Protein 3WUC (pdb70)

Secondary structure (DSSP, 8-state):
--SPEEEEEE---EETTEEEEEEEEEPTT-SB-EEEEEEETTEEEEEEEEEEEETTEEEEEEEEEEETTEE---EEE------TTSEEEEEEEESSEEEEE-TTS-EEEEE-SS--SEE-EEEEESEEEEEEEE-/-TTSPPEEEEEE---EETTEEEEEEEEEPTT-SB-EEEEEEETTEEEEEEEEEEEETTEEEEEEEEEEETTEE---EEE------TTSEEEEEEEESSEEEEE-TTS-EEEEE-SS--SEE-EEEEESEEEEEEEE-

Nearest PDB structures (foldseek):
  3wuc-assembly1_B  TM=1.006E+00  e=1.841E-25  Xenopus laevis
  3wud-assembly1_A-2  TM=9.814E-01  e=1.021E-16  Xenopus laevis
  1w6o-assembly1_B  TM=9.802E-01  e=1.038E-15  Homo sapiens
  3m2m-assembly1_A  TM=9.774E-01  e=1.582E-15  Rattus norvegicus
  1qmj-assembly1_B  TM=9.486E-01  e=1.472E-13  Gallus gallus

Structure (mmCIF, N/CA/C/O backbone):
data_3WUC
#
_entry.id   3WUC
#
_cell.length_a   102.650
_cell.length_b   48.870
_cell.length_c   61.090
_cell.angle_alpha   90.00
_cell.angle_beta   114.08
_cell.angle_gamma   90.00
#
_symmetry.space_group_name_H-M   'C 1 2 1'
#
loop_
_entity.id
_entity.type
_entity.pdbx_description
1 polymer Galectin
2 branched beta-D-galactopyranose-(1-4)-alpha-D-glucopyranose
3 non-polymer 'MALONIC ACID'
4 water water
#
loop_
_atom_site.group_PDB
_atom_site.id
_atom_site.type_symbol
_atom_site.label_atom_id
_atom_site.label_alt_id
_atom_site.label_comp_id
_atom_site.label_asym_id
_atom_site.label_entity_id
_atom_site.label_seq_id
_atom_site.pdbx_PDB_ins_code
_atom_site.Cartn_x
_atom_site.Cartn_y
_atom_site.Cartn_z
_atom_site.occupancy
_atom_site.B_iso_or_equiv
_atom_site.auth_seq_id
_atom_site.auth_comp_id
_atom_site.auth_asym_id
_atom_site.auth_atom_id
_atom_site.pdbx_PDB_model_num
ATOM 1 N N . MET A 1 3 ? 9.006 4.208 30.668 1.00 45.60 1 MET A N 1
ATOM 2 C CA . MET A 1 3 ? 10.019 4.198 29.573 1.00 41.71 1 MET A CA 1
ATOM 3 C C . MET A 1 3 ? 10.266 5.651 29.120 1.00 33.16 1 MET A C 1
ATOM 4 O O . MET A 1 3 ? 9.441 6.532 29.386 1.00 37.75 1 MET A O 1
ATOM 9 N N . ASP A 1 4 ? 11.378 5.930 28.416 1.00 29.03 2 ASP A N 1
ATOM 10 C CA . ASP A 1 4 ? 11.649 7.307 27.949 1.00 25.47 2 ASP A CA 1
ATOM 11 C C . ASP A 1 4 ? 11.003 7.691 26.620 1.00 25.84 2 ASP A C 1
ATOM 12 O O . ASP A 1 4 ? 10.733 8.833 26.354 1.00 28.03 2 ASP A O 1
ATOM 17 N N . MET A 1 5 ? 10.802 6.719 25.742 1.00 24.82 3 MET A N 1
ATOM 18 C CA . MET A 1 5 ? 10.325 7.001 24.418 1.00 20.70 3 MET A CA 1
ATOM 19 C C . MET A 1 5 ? 8.858 7.486 24.409 1.00 19.88 3 MET A C 1
ATOM 20 O O . MET A 1 5 ? 8.126 7.144 25.294 1.00 19.04 3 MET A O 1
ATOM 25 N N . GLU A 1 6 ? 8.507 8.231 23.404 1.00 19.36 4 GLU A N 1
ATOM 26 C CA . GLU A 1 6 ? 7.145 8.762 23.199 1.00 20.53 4 GLU A CA 1
ATOM 27 C C . GLU A 1 6 ? 6.279 7.604 22.705 1.00 21.74 4 GLU A C 1
ATOM 28 O O . GLU A 1 6 ? 6.591 6.965 21.689 1.00 18.88 4 GLU A O 1
ATOM 34 N N . PRO A 1 7 ? 5.174 7.295 23.417 1.00 20.00 5 PRO A N 1
ATOM 35 C CA . PRO A 1 7 ? 4.279 6.224 22.905 1.00 20.88 5 PRO A CA 1
ATOM 36 C C . PRO A 1 7 ? 3.562 6.726 21.701 1.00 22.64 5 PRO A C 1
ATOM 37 O O . PRO A 1 7 ? 2.874 7.764 21.759 1.00 31.22 5 PRO A O 1
ATOM 41 N N . ASP A 1 8 ? 3.659 6.028 20.563 1.00 17.59 6 ASP A N 1
ATOM 42 C CA A ASP A 1 8 ? 2.892 6.373 19.347 0.50 18.98 6 ASP A CA 1
ATOM 43 C CA B ASP A 1 8 ? 2.869 6.409 19.454 0.50 17.08 6 ASP A CA 1
ATOM 44 C C . ASP A 1 8 ? 1.777 5.338 19.294 1.00 15.87 6 ASP A C 1
ATOM 45 O O . ASP A 1 8 ? 1.272 4.884 20.329 1.00 15.89 6 ASP A O 1
ATOM 54 N N . VAL A 1 9 ? 1.403 4.909 18.109 1.00 16.15 7 VAL A N 1
ATOM 55 C CA . VAL A 1 9 ? 0.254 4.025 17.933 1.00 15.29 7 VAL A CA 1
ATOM 56 C C . VAL A 1 9 ? 0.375 2.736 18.761 1.00 17.01 7 VAL A C 1
ATOM 57 O O . VAL A 1 9 ? 1.497 2.194 18.917 1.00 16.74 7 VAL A O 1
ATOM 61 N N . ARG A 1 10 ? -0.743 2.273 19.334 1.00 16.37 8 ARG A N 1
ATOM 62 C CA . ARG A 1 10 ? -0.887 0.933 19.816 1.00 16.68 8 ARG A CA 1
ATOM 63 C C . ARG A 1 10 ? -2.048 0.275 19.081 1.00 17.87 8 ARG A C 1
ATOM 64 O O . ARG A 1 10 ? -3.055 0.959 18.811 1.00 18.46 8 ARG A O 1
ATOM 72 N N . ILE A 1 11 ? -1.905 -0.995 18.821 1.00 14.23 9 ILE A N 1
ATOM 73 C CA . ILE A 1 11 ? -2.987 -1.790 18.294 1.00 14.30 9 ILE A CA 1
ATOM 74 C C . ILE A 1 11 ? -3.235 -2.921 19.254 1.00 17.32 9 ILE A C 1
ATOM 75 O O . ILE A 1 11 ? -2.327 -3.597 19.685 1.00 15.51 9 ILE A O 1
ATOM 80 N N . THR A 1 12 ? -4.499 -3.120 19.630 1.00 15.73 10 THR A N 1
ATOM 81 C CA . THR A 1 12 ? -4.927 -4.298 20.318 1.00 15.42 10 THR A CA 1
ATOM 82 C C . THR A 1 12 ? -5.893 -5.148 19.512 1.00 15.82 10 THR A C 1
ATOM 83 O O . THR A 1 12 ? -6.419 -4.676 18.461 1.00 15.46 10 THR A O 1
ATOM 87 N N . ASN A 1 13 ? -6.107 -6.401 19.884 1.00 15.99 11 ASN A N 1
ATOM 88 C CA . ASN A 1 13 ? -6.847 -7.344 19.120 1.00 16.29 11 ASN A CA 1
ATOM 89 C C . ASN A 1 13 ? -6.344 -7.503 17.699 1.00 17.32 11 ASN A C 1
ATOM 90 O O . ASN A 1 13 ? -7.126 -7.746 16.737 1.00 20.34 11 ASN A O 1
ATOM 95 N N . LEU A 1 14 ? -5.048 -7.473 17.542 1.00 17.68 12 LEU A N 1
ATOM 96 C CA . LEU A 1 14 ? -4.472 -7.590 16.181 1.00 18.19 12 LEU A CA 1
ATOM 97 C C . LEU A 1 14 ? -4.795 -8.980 15.522 1.00 15.97 12 LEU A C 1
ATOM 98 O O . LEU A 1 14 ? -5.004 -9.016 14.318 1.00 19.29 12 LEU A O 1
ATOM 103 N N . ASN A 1 15 ? -4.871 -10.043 16.273 1.00 16.12 13 ASN A N 1
ATOM 104 C CA . ASN A 1 15 ? -5.189 -11.396 15.793 1.00 17.42 13 ASN A CA 1
ATOM 105 C C . ASN A 1 15 ? -4.295 -11.879 14.698 1.00 18.05 13 ASN A C 1
ATOM 106 O O . ASN A 1 15 ? -4.768 -12.478 13.716 1.00 20.37 13 ASN A O 1
ATOM 111 N N . LEU A 1 16 ? -2.976 -11.660 14.864 1.00 15.99 14 LEU A N 1
ATOM 112 C CA . LEU A 1 16 ? -2.003 -12.079 13.920 1.00 16.67 14 LEU A CA 1
ATOM 113 C C . LEU A 1 16 ? -1.560 -13.495 14.248 1.00 18.14 14 LEU A C 1
ATOM 114 O O . LEU A 1 16 ? -0.944 -13.713 15.270 1.00 17.93 14 LEU A O 1
ATOM 119 N N . HIS A 1 17 ? -1.880 -14.444 13.409 1.00 17.77 15 HIS A N 1
ATOM 120 C CA . HIS A 1 17 ? -1.479 -15.833 13.646 1.00 19.06 15 HIS A CA 1
ATOM 121 C C . HIS A 1 17 ? -0.188 -16.240 12.987 1.00 18.66 15 HIS A C 1
ATOM 122 O O . HIS A 1 17 ? 0.317 -15.570 12.068 1.00 17.01 15 HIS A O 1
ATOM 129 N N . LYS A 1 18 ? 0.411 -17.385 13.433 1.00 18.63 16 LYS A N 1
ATOM 130 C CA . LYS A 1 18 ? 1.612 -17.875 12.757 1.00 17.86 16 LYS A CA 1
ATOM 131 C C . LYS A 1 18 ? 1.380 -18.169 11.253 1.00 19.05 16 LYS A C 1
ATOM 132 O O . LYS A 1 18 ? 0.291 -18.526 10.891 1.00 19.72 16 LYS A O 1
ATOM 138 N N . GLY A 1 19 ? 2.363 -17.950 10.387 1.00 17.99 17 GLY A N 1
ATOM 139 C CA . GLY A 1 19 ? 2.249 -18.072 8.958 1.00 19.41 17 GLY A CA 1
ATOM 140 C C . GLY A 1 19 ? 1.865 -16.776 8.281 1.00 21.61 17 GLY A C 1
ATOM 141 O O . GLY A 1 19 ? 1.620 -16.725 7.082 1.00 22.76 17 GLY A O 1
ATOM 142 N N . HIS A 1 20 ? 1.752 -15.702 9.078 1.00 19.43 18 HIS A N 1
ATOM 143 C CA . HIS A 1 20 ? 1.365 -14.401 8.605 1.00 17.37 18 HIS A CA 1
ATOM 144 C C . HIS A 1 20 ? 2.414 -13.400 9.008 1.00 16.83 18 HIS A C 1
ATOM 145 O O . HIS A 1 20 ? 3.252 -13.674 9.884 1.00 17.67 18 HIS A O 1
ATOM 152 N N . ARG A 1 21 ? 2.364 -12.235 8.396 1.00 17.15 19 ARG A N 1
ATOM 153 C CA . ARG A 1 21 ? 3.338 -11.171 8.618 1.00 17.00 19 ARG A CA 1
ATOM 154 C C . ARG A 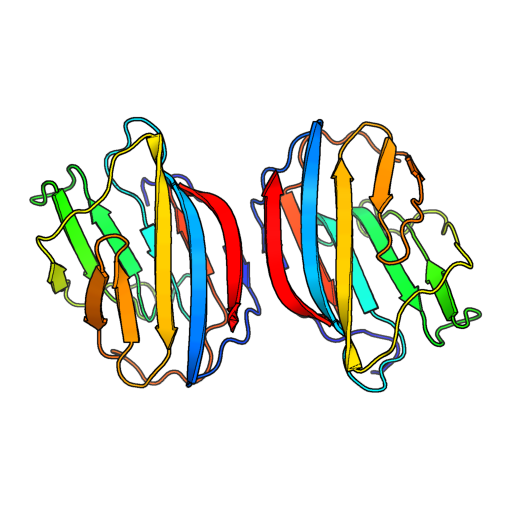1 21 ? 2.640 -9.822 8.797 1.00 17.20 19 ARG A C 1
ATOM 155 O O . ARG A 1 21 ? 1.529 -9.609 8.282 1.00 16.10 19 ARG A O 1
ATOM 163 N N . VAL A 1 22 ? 3.333 -8.930 9.487 1.00 15.31 20 VAL A N 1
ATOM 164 C CA . VAL A 1 22 ? 2.963 -7.522 9.665 1.00 15.16 20 VAL A CA 1
ATOM 165 C C . VAL A 1 22 ? 4.064 -6.587 9.160 1.00 16.72 20 VAL A C 1
ATOM 166 O O . VAL A 1 22 ? 5.203 -6.720 9.501 1.00 15.98 20 VAL A O 1
ATOM 170 N N . GLU A 1 23 ? 3.657 -5.611 8.357 1.00 15.84 21 GLU A N 1
ATOM 171 C CA . GLU A 1 23 ? 4.527 -4.618 7.768 1.00 14.78 21 GLU A CA 1
ATOM 172 C C . GLU A 1 23 ? 4.192 -3.276 8.408 1.00 14.36 21 GLU A C 1
ATOM 173 O O . GLU A 1 23 ? 3.012 -2.926 8.483 1.00 15.52 21 GLU A O 1
ATOM 179 N N . VAL A 1 24 ? 5.181 -2.607 8.974 1.00 13.95 22 VAL A N 1
ATOM 180 C CA . VAL A 1 24 ? 5.079 -1.380 9.661 1.00 14.71 22 VAL A CA 1
ATOM 181 C C . VAL A 1 24 ? 5.908 -0.324 8.972 1.00 14.42 22 VAL A C 1
ATOM 182 O O . VAL A 1 24 ? 7.162 -0.501 8.791 1.00 15.32 22 VAL A O 1
ATOM 186 N N . ARG A 1 25 ? 5.253 0.691 8.440 1.00 13.60 23 ARG A N 1
ATOM 187 C CA . ARG A 1 25 ? 5.917 1.867 7.881 1.00 13.80 23 ARG A CA 1
ATOM 188 C C . ARG A 1 25 ? 5.691 3.042 8.736 1.00 13.96 23 ARG A C 1
ATOM 189 O O . ARG A 1 25 ? 4.512 3.272 9.187 1.00 13.26 23 ARG A O 1
ATOM 197 N N . GLY A 1 26 ? 6.715 3.842 8.934 1.00 13.72 24 GLY A N 1
ATOM 198 C CA . GLY A 1 26 ?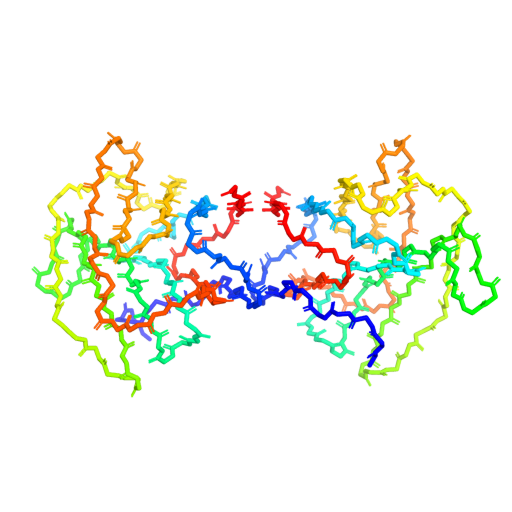 6.552 5.015 9.740 1.00 16.07 24 GLY A CA 1
ATOM 199 C C . GLY A 1 26 ? 7.713 5.945 9.629 1.00 15.79 24 GLY A C 1
ATOM 200 O O . GLY A 1 26 ? 8.733 5.629 9.010 1.00 16.23 24 GLY A O 1
ATOM 201 N N . ARG A 1 27 ? 7.562 7.108 10.222 1.00 15.20 25 ARG A N 1
ATOM 202 C CA . ARG A 1 27 ? 8.656 8.138 10.195 1.00 15.59 25 ARG A CA 1
ATOM 203 C C . ARG A 1 27 ? 9.333 8.220 11.536 1.00 16.61 25 ARG A C 1
ATOM 204 O O . ARG A 1 27 ? 8.716 8.487 12.548 1.00 16.77 25 ARG A O 1
ATOM 212 N N . ILE A 1 28 ? 10.609 7.914 11.557 1.00 16.12 26 ILE A N 1
ATOM 213 C CA . ILE A 1 28 ? 11.374 7.879 12.823 1.00 15.25 26 ILE A CA 1
ATOM 214 C C . ILE A 1 28 ? 11.433 9.280 13.345 1.00 17.47 26 ILE A C 1
ATOM 215 O O . ILE A 1 28 ? 11.696 10.245 12.601 1.00 15.90 26 ILE A O 1
ATOM 220 N N . ALA A 1 29 ? 11.170 9.446 14.651 1.00 17.18 27 ALA A N 1
ATOM 221 C CA . ALA A 1 29 ? 11.287 10.761 15.246 1.00 17.53 27 ALA A CA 1
ATOM 222 C C . ALA A 1 29 ? 12.630 11.495 14.977 1.00 16.83 27 ALA A C 1
ATOM 223 O O . ALA A 1 29 ? 13.728 10.934 15.055 1.00 18.26 27 ALA A O 1
ATOM 225 N N . LYS A 1 30 ? 12.511 12.762 14.594 1.00 20.71 28 LYS A N 1
ATOM 226 C CA . LYS A 1 30 ? 13.684 13.570 14.239 1.00 20.05 28 LYS A CA 1
ATOM 227 C C . LYS A 1 30 ? 14.581 13.720 15.420 1.00 20.68 28 LYS A C 1
ATOM 228 O O . LYS A 1 30 ? 14.129 13.958 16.518 1.00 21.64 28 LYS A O 1
ATOM 234 N N . GLY A 1 31 ? 15.854 13.490 15.197 1.00 20.84 29 GLY A N 1
ATOM 235 C CA . GLY A 1 31 ? 16.855 13.616 16.181 1.00 20.98 29 GLY A CA 1
ATOM 236 C C . GLY A 1 31 ? 16.803 12.607 17.353 1.00 17.97 29 GLY A C 1
ATOM 237 O O . GLY A 1 31 ? 17.528 12.747 18.356 1.00 19.58 29 GLY A O 1
ATOM 238 N N . THR A 1 32 ? 16.032 11.546 17.235 1.00 18.43 30 THR A N 1
ATOM 239 C CA . THR A 1 32 ? 15.812 10.640 18.365 1.00 16.47 30 THR A CA 1
ATOM 240 C C . THR A 1 32 ? 16.980 9.778 18.643 1.00 18.75 30 THR A C 1
ATOM 241 O O . THR A 1 32 ? 17.771 9.568 17.721 1.00 20.11 30 THR A O 1
ATOM 245 N N . ASN A 1 33 ? 17.071 9.284 19.898 1.00 19.70 31 ASN A N 1
ATOM 246 C CA . ASN A 1 33 ? 18.125 8.404 20.362 1.00 21.76 31 ASN A CA 1
ATOM 247 C C . ASN A 1 33 ? 17.847 6.918 19.945 1.00 17.28 31 ASN A C 1
ATOM 248 O O . ASN A 1 33 ? 18.788 6.102 19.784 1.00 16.23 31 ASN A O 1
ATOM 253 N N . ARG A 1 34 ? 16.548 6.533 19.842 1.00 15.08 32 ARG A N 1
ATOM 254 C CA . ARG A 1 34 ? 16.165 5.182 19.536 1.00 15.05 32 ARG A CA 1
ATOM 255 C C . ARG A 1 34 ? 14.672 5.171 19.216 1.00 16.01 32 ARG A C 1
ATOM 256 O O . ARG A 1 34 ? 13.954 6.079 19.622 1.00 17.86 32 ARG A O 1
ATOM 264 N N . PHE A 1 35 ? 14.237 4.107 18.572 1.00 15.36 33 PHE A N 1
ATOM 265 C CA . PHE A 1 35 ? 12.803 3.869 18.416 1.00 14.21 33 PHE A CA 1
ATOM 266 C C . PHE A 1 35 ? 12.516 2.381 18.547 1.00 14.37 33 PHE A C 1
ATOM 267 O O . PHE A 1 35 ? 13.370 1.539 18.479 1.00 15.53 33 PHE A O 1
ATOM 275 N N . ALA A 1 36 ? 11.235 1.980 18.664 1.00 13.82 34 ALA A N 1
ATOM 276 C CA . ALA A 1 36 ? 10.923 0.601 18.750 1.00 13.04 34 ALA A CA 1
ATOM 277 C C . ALA A 1 36 ? 9.592 0.262 18.147 1.00 13.47 34 ALA A C 1
ATOM 278 O O . ALA A 1 36 ? 8.675 1.109 18.120 1.00 14.91 34 ALA A O 1
ATOM 280 N N . VAL A 1 37 ? 9.526 -0.950 17.654 1.00 12.30 35 VAL A N 1
ATOM 281 C CA . VAL A 1 37 ? 8.267 -1.617 17.299 1.00 13.32 35 VAL A CA 1
ATOM 282 C C . VAL A 1 37 ? 8.164 -2.850 18.152 1.00 14.79 35 VAL A C 1
ATOM 283 O O . VAL A 1 37 ? 9.083 -3.663 18.245 1.00 14.90 35 VAL A O 1
ATOM 287 N N . ASP A 1 38 ? 7.049 -2.971 18.906 1.00 13.73 36 ASP A N 1
ATOM 288 C CA . ASP A 1 38 ? 6.827 -4.086 19.842 1.00 14.40 36 ASP A CA 1
ATOM 289 C C . ASP A 1 38 ? 5.656 -4.933 19.430 1.00 15.69 36 ASP A C 1
ATOM 290 O O . ASP A 1 38 ? 4.661 -4.371 18.971 1.00 16.32 36 ASP A O 1
ATOM 295 N N . LEU A 1 39 ? 5.791 -6.228 19.544 1.00 13.66 37 LEU A N 1
ATOM 296 C CA A LEU A 1 39 ? 4.753 -7.218 19.267 0.50 14.02 37 LEU A CA 1
ATOM 297 C CA B LEU A 1 39 ? 4.770 -7.211 19.263 0.50 14.98 37 LEU A CA 1
ATOM 298 C C . LEU A 1 39 ? 4.591 -8.153 20.438 1.00 14.62 37 LEU A C 1
ATOM 299 O O . LEU A 1 39 ? 5.578 -8.621 20.974 1.00 14.24 37 LEU A O 1
ATOM 308 N N . GLY A 1 40 ? 3.357 -8.479 20.780 1.00 14.30 38 GLY A N 1
ATOM 309 C CA . GLY A 1 40 ? 3.135 -9.428 21.812 1.00 14.35 38 GLY A CA 1
ATOM 310 C C . GLY A 1 40 ? 1.692 -9.717 22.094 1.00 17.55 38 GLY A C 1
ATOM 311 O O . GLY A 1 40 ? 0.845 -9.534 21.266 1.00 15.40 38 GLY A O 1
ATOM 312 N N . THR A 1 41 ? 1.464 -10.144 23.320 1.00 19.17 39 THR A N 1
ATOM 313 C CA . THR A 1 41 ? 0.088 -10.453 23.774 1.00 21.55 39 THR A CA 1
ATOM 314 C C . THR A 1 41 ? -0.570 -9.255 24.445 1.00 20.26 39 THR A C 1
ATOM 315 O O . THR A 1 41 ? -1.813 -9.087 24.329 1.00 24.16 39 THR A O 1
ATOM 319 N N . ASP A 1 42 ? 0.187 -8.372 25.067 1.00 20.41 40 ASP A N 1
ATOM 320 C CA . ASP A 1 42 ? -0.187 -7.149 25.708 1.00 21.25 40 ASP A CA 1
ATOM 321 C C . ASP A 1 42 ? 1.080 -6.435 26.084 1.00 20.43 40 ASP A C 1
ATOM 322 O O . ASP A 1 42 ? 2.203 -6.920 25.747 1.00 22.05 40 ASP A O 1
ATOM 327 N N . SER A 1 43 ? 0.985 -5.241 26.635 1.00 20.26 41 SER A N 1
ATOM 328 C CA . SER A 1 43 ? 2.081 -4.338 26.887 1.00 19.32 41 SER A CA 1
ATOM 329 C C . SER A 1 43 ? 3.165 -4.904 27.868 1.00 21.19 41 SER A C 1
ATOM 330 O O . SER A 1 43 ? 4.302 -4.529 27.858 1.00 22.09 41 SER A O 1
ATOM 333 N N . ARG A 1 44 ? 2.725 -5.840 28.674 1.00 19.58 42 ARG A N 1
ATOM 334 C CA . ARG A 1 44 ? 3.615 -6.481 29.644 1.00 20.75 42 ARG A CA 1
ATOM 335 C C . ARG A 1 44 ? 4.265 -7.734 29.128 1.00 17.65 42 ARG A C 1
ATOM 336 O O . ARG A 1 44 ? 5.163 -8.302 29.788 1.00 16.32 42 ARG A O 1
ATOM 344 N N . ASN A 1 45 ? 3.848 -8.208 27.970 1.00 15.36 43 ASN A N 1
ATOM 345 C CA . ASN A 1 45 ? 4.217 -9.532 27.474 1.00 14.97 43 ASN A CA 1
ATOM 346 C C . ASN A 1 45 ? 4.514 -9.426 25.966 1.00 14.74 43 ASN A C 1
ATOM 347 O O . ASN A 1 45 ? 3.605 -9.629 25.135 1.00 17.67 43 ASN A O 1
ATOM 352 N N . LEU A 1 46 ? 5.797 -9.149 25.711 1.00 13.51 44 LEU A N 1
ATOM 353 C CA . LEU A 1 46 ? 6.323 -8.869 24.300 1.00 13.65 44 LEU A CA 1
ATOM 354 C C . LEU A 1 46 ? 7.118 -10.088 23.795 1.00 14.75 44 LEU A C 1
ATOM 355 O O . LEU A 1 46 ? 8.119 -10.518 24.383 1.00 13.43 44 LEU A O 1
ATOM 360 N N . ILE A 1 47 ? 6.654 -10.605 22.651 1.00 14.10 45 ILE A N 1
ATOM 361 C CA . ILE A 1 47 ? 7.408 -11.666 21.974 1.00 13.55 45 ILE A CA 1
ATOM 362 C C . ILE A 1 47 ? 8.567 -11.033 21.161 1.00 14.07 45 ILE A C 1
ATOM 363 O O . ILE A 1 47 ? 9.611 -11.710 20.929 1.00 13.59 45 ILE A O 1
ATOM 368 N N . CYS A 1 48 ? 8.444 -9.808 20.784 1.00 14.46 46 CYS A N 1
ATOM 369 C CA . CYS A 1 48 ? 9.519 -9.115 20.019 1.00 14.58 46 CYS A CA 1
ATOM 370 C C . CYS A 1 48 ? 9.450 -7.639 20.247 1.00 15.59 46 CYS A C 1
ATOM 371 O O . CYS A 1 48 ? 8.504 -7.006 19.817 1.00 15.60 46 CYS A O 1
ATOM 374 N N . HIS A 1 49 ? 10.464 -7.128 20.902 1.00 13.49 47 HIS A N 1
ATOM 375 C CA . HIS A 1 49 ? 10.792 -5.714 21.060 1.00 13.08 47 HIS A CA 1
ATOM 376 C C . HIS A 1 49 ? 11.952 -5.442 20.169 1.00 14.19 47 HIS A C 1
ATOM 377 O O . HIS A 1 49 ? 13.046 -5.963 20.329 1.00 14.03 47 HIS A O 1
ATOM 384 N N . CYS A 1 50 ? 11.653 -4.710 19.090 1.00 13.09 48 CYS A N 1
ATOM 385 C CA . CYS A 1 50 ? 12.688 -4.400 18.040 1.00 13.81 48 CYS A CA 1
ATOM 386 C C . CYS A 1 50 ? 13.045 -3.007 18.208 1.00 11.67 48 CYS A C 1
ATOM 387 O O . CYS A 1 50 ? 12.278 -2.059 17.921 1.00 12.55 48 CYS A O 1
ATOM 390 N N . 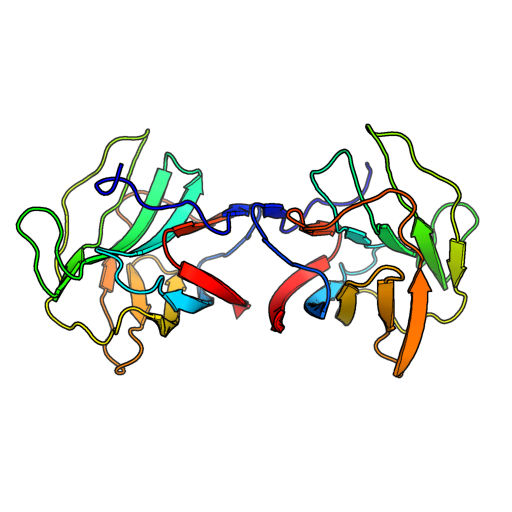ASN A 1 51 ? 14.280 -2.766 18.656 1.00 12.19 49 ASN A N 1
ATOM 391 C CA . ASN A 1 51 ? 14.690 -1.473 19.166 1.00 12.29 49 ASN A CA 1
ATOM 392 C C . ASN A 1 51 ? 15.982 -0.869 18.568 1.00 13.14 49 ASN A C 1
ATOM 393 O O . ASN A 1 51 ? 17.091 -0.992 19.115 1.00 13.18 49 ASN A O 1
ATOM 398 N N . PRO A 1 52 ? 15.910 -0.418 17.326 1.00 12.67 50 PRO A N 1
ATOM 399 C CA . PRO A 1 52 ? 17.076 0.271 16.824 1.00 13.82 50 PRO A CA 1
ATOM 400 C C . PRO A 1 52 ? 17.499 1.502 17.664 1.00 13.28 50 PRO A C 1
ATOM 401 O O . PRO A 1 52 ? 16.705 2.368 17.945 1.00 13.91 50 PRO A O 1
ATOM 405 N N . ARG A 1 53 ? 18.816 1.531 18.028 1.00 12.51 51 ARG A N 1
ATOM 406 C CA . ARG A 1 53 ? 19.409 2.583 18.814 1.00 14.41 51 ARG A CA 1
ATOM 407 C C . ARG A 1 53 ? 20.467 3.300 18.028 1.00 15.65 51 ARG A C 1
ATOM 408 O O . ARG A 1 53 ? 21.493 2.730 17.634 1.00 16.02 51 ARG A O 1
ATOM 416 N N . PHE A 1 54 ? 20.156 4.542 17.784 1.00 16.11 52 PHE A N 1
ATOM 417 C CA . PHE A 1 54 ? 21.164 5.528 17.297 1.00 17.12 52 PHE A CA 1
ATOM 418 C C . PHE A 1 54 ? 22.265 5.666 18.356 1.00 18.85 52 PHE A C 1
ATOM 419 O O . PHE A 1 54 ? 23.455 5.442 18.083 1.00 19.43 52 PHE A O 1
ATOM 427 N N . GLU A 1 55 ? 21.852 5.920 19.594 1.00 18.66 53 GLU A N 1
ATOM 428 C CA . GLU A 1 55 ? 22.759 6.051 20.758 1.00 21.36 53 GLU A CA 1
ATOM 429 C C . GLU A 1 55 ? 21.903 5.854 22.025 1.00 18.14 53 GLU A C 1
ATOM 430 O O . GLU A 1 55 ? 21.111 6.711 22.347 1.00 20.24 53 GLU A O 1
ATOM 436 N N . TYR A 1 56 ? 22.059 4.715 22.682 1.00 17.21 54 TYR A N 1
ATOM 437 C CA . TYR A 1 56 ? 21.435 4.521 23.979 1.00 16.94 54 TYR A CA 1
ATOM 438 C C . TYR A 1 56 ? 22.190 3.466 24.704 1.00 15.89 54 TYR A C 1
ATOM 439 O O . TYR A 1 56 ? 22.498 2.382 24.180 1.00 17.67 54 TYR A O 1
ATOM 448 N N . SER A 1 57 ? 22.335 3.675 26.005 1.00 17.13 55 SER A N 1
ATOM 449 C CA . SER A 1 57 ? 23.171 2.795 26.783 1.00 17.39 55 SER A CA 1
ATOM 450 C C . SER A 1 57 ? 24.552 2.636 26.151 1.00 17.24 55 SER A C 1
ATOM 451 O O . SER A 1 57 ? 25.046 3.605 25.594 1.00 18.83 55 SER A O 1
ATOM 454 N N . VAL A 1 58 ? 25.058 1.405 26.077 1.00 20.18 56 VAL A N 1
ATOM 455 C CA . VAL A 1 58 ? 26.366 1.188 25.463 1.00 20.96 56 VAL A CA 1
ATOM 456 C C . VAL A 1 58 ? 26.247 1.031 23.944 1.00 22.65 56 VAL A C 1
ATOM 457 O O . VAL A 1 58 ? 27.233 0.789 23.280 1.00 22.90 56 VAL A O 1
ATOM 461 N N . ASP A 1 59 ? 25.051 1.133 23.391 1.00 18.60 57 ASP A N 1
ATOM 462 C CA . ASP A 1 59 ? 24.816 0.880 21.972 1.00 16.99 57 ASP A CA 1
ATOM 463 C C . ASP A 1 59 ? 24.776 2.094 21.081 1.00 19.62 57 ASP A C 1
ATOM 464 O O . ASP A 1 59 ? 24.083 3.055 21.354 1.00 21.32 57 ASP A O 1
ATOM 469 N N . LYS A 1 60 ? 25.546 2.053 19.990 1.00 18.29 58 LYS A N 1
ATOM 470 C CA A LYS A 1 60 ? 25.583 3.074 18.965 0.50 18.51 58 LYS A CA 1
ATOM 471 C CA B LYS A 1 60 ? 25.509 3.090 18.961 0.50 18.23 58 LYS A CA 1
ATOM 472 C C . LYS A 1 60 ? 25.311 2.408 17.585 1.00 18.01 58 LYS A C 1
ATOM 473 O O . LYS A 1 60 ? 26.001 1.427 17.219 1.00 19.09 58 LYS A O 1
ATOM 484 N N . ASN A 1 61 ? 24.312 2.887 16.848 1.00 16.86 59 ASN A N 1
ATOM 485 C CA . ASN A 1 61 ? 23.898 2.313 15.569 1.00 17.43 59 ASN A CA 1
ATOM 486 C C . ASN A 1 61 ? 23.869 0.810 15.600 1.00 17.89 59 ASN A C 1
ATOM 487 O O . ASN A 1 61 ? 24.455 0.110 14.782 1.00 17.93 59 ASN A O 1
ATOM 492 N N . THR A 1 62 ? 23.082 0.298 16.564 1.00 16.99 60 THR A N 1
ATOM 493 C CA . THR A 1 62 ? 22.883 -1.092 16.837 1.00 17.92 60 THR A CA 1
ATOM 494 C C . THR A 1 62 ? 21.381 -1.372 17.023 1.00 15.62 60 THR A C 1
ATOM 495 O O . THR A 1 62 ? 20.716 -0.524 17.633 1.00 19.01 60 THR A O 1
ATOM 499 N N . ILE A 1 63 ? 20.921 -2.519 16.562 1.00 16.25 61 ILE A N 1
ATOM 500 C CA . ILE A 1 63 ? 19.551 -2.983 16.861 1.00 16.43 61 ILE A CA 1
ATOM 501 C C . ILE A 1 63 ? 19.585 -3.878 18.075 1.00 16.87 61 ILE A C 1
ATOM 502 O O . ILE A 1 63 ? 20.257 -4.880 18.072 1.00 16.72 61 ILE A O 1
ATOM 507 N N . VAL A 1 64 ? 18.823 -3.523 19.110 1.00 17.47 62 VAL A N 1
ATOM 508 C CA . VAL A 1 64 ? 18.588 -4.486 20.211 1.00 17.18 62 VAL A CA 1
ATOM 509 C C . VAL A 1 64 ? 17.245 -5.153 19.983 1.00 15.08 62 VAL A C 1
ATOM 510 O O . VAL A 1 64 ? 16.235 -4.406 19.722 1.00 16.70 62 VAL A O 1
ATOM 514 N N . LEU A 1 65 ? 17.249 -6.463 20.040 1.00 15.77 63 LEU A N 1
ATOM 515 C CA . LEU A 1 65 ? 15.991 -7.242 20.080 1.00 14.63 63 LEU A CA 1
ATOM 516 C C . LEU A 1 65 ? 15.842 -7.854 21.458 1.00 17.70 63 LEU A C 1
ATOM 517 O O . LEU A 1 65 ? 16.830 -8.363 22.049 1.00 16.57 63 LEU A O 1
ATOM 522 N N . ASN A 1 66 ? 14.648 -7.913 22.023 1.00 13.68 64 ASN A N 1
ATOM 523 C CA . ASN A 1 66 ? 14.405 -8.584 23.285 1.00 13.98 64 ASN A CA 1
ATOM 524 C C . ASN A 1 66 ? 12.930 -9.022 23.367 1.00 16.43 64 ASN A C 1
ATOM 525 O O . ASN A 1 66 ? 12.122 -8.713 22.530 1.00 15.77 64 ASN A O 1
ATOM 530 N N . SER A 1 67 ? 12.633 -9.810 24.380 1.00 14.98 65 SER A N 1
ATOM 531 C CA . SER A 1 67 ? 11.320 -10.230 24.771 1.00 13.89 65 SER A CA 1
ATOM 532 C C . SER A 1 67 ? 11.052 -9.793 26.230 1.00 14.67 65 SER A C 1
ATOM 533 O O . SER A 1 67 ? 11.995 -9.506 26.952 1.00 15.76 65 SER A O 1
ATOM 536 N N . LYS A 1 68 ? 9.789 -9.681 26.582 1.00 13.83 66 LYS A N 1
ATOM 537 C CA . LYS A 1 68 ? 9.374 -9.223 27.943 1.00 15.71 66 LYS A CA 1
ATOM 538 C C . LYS A 1 68 ? 8.253 -10.132 28.411 1.00 14.69 66 LYS A C 1
ATOM 539 O O . LYS A 1 68 ? 7.295 -10.451 27.714 1.00 14.29 66 LYS A O 1
ATOM 545 N N . GLN A 1 69 ? 8.380 -10.648 29.665 1.00 15.60 67 GLN A N 1
ATOM 546 C CA . GLN A 1 69 ? 7.382 -11.551 30.188 1.00 15.43 67 GLN A CA 1
ATOM 547 C C . GLN A 1 69 ? 6.962 -10.940 31.541 1.00 14.43 67 GLN A C 1
ATOM 548 O O . GLN A 1 69 ? 7.827 -10.731 32.380 1.00 18.63 67 GLN A O 1
ATOM 554 N N . ASN A 1 70 ? 5.663 -10.712 31.721 1.00 18.79 68 ASN A N 1
ATOM 555 C CA . ASN A 1 70 ? 5.140 -10.117 32.953 1.00 19.85 68 ASN A CA 1
ATOM 556 C C . ASN A 1 70 ? 6.007 -8.915 33.370 1.00 21.42 68 ASN A C 1
ATOM 557 O O . ASN A 1 70 ? 6.406 -8.729 34.544 1.00 19.36 68 ASN A O 1
ATOM 562 N N . ASP A 1 71 ? 6.298 -8.018 32.419 1.00 20.79 69 ASP A N 1
ATOM 563 C CA . ASP A 1 71 ? 7.091 -6.843 32.608 1.00 22.87 69 ASP A CA 1
ATOM 564 C C . ASP A 1 71 ? 8.546 -6.958 32.952 1.00 20.20 69 ASP A C 1
ATOM 565 O O . ASP A 1 71 ? 9.200 -5.959 33.282 1.00 26.90 69 ASP A O 1
ATOM 570 N N . VAL A 1 72 ? 9.119 -8.137 32.831 1.00 17.26 70 VAL A N 1
ATOM 571 C CA . VAL A 1 72 ? 10.537 -8.342 33.025 1.00 18.86 70 VAL A CA 1
ATOM 572 C C . VAL A 1 72 ? 11.194 -8.676 31.679 1.00 16.33 70 VAL A C 1
ATOM 573 O O . VAL A 1 72 ? 10.821 -9.662 31.037 1.00 18.36 70 VAL A O 1
ATOM 577 N N . TRP A 1 73 ? 12.236 -7.917 31.347 1.00 17.57 71 TRP A N 1
ATOM 578 C CA . TRP A 1 73 ? 13.006 -8.084 30.093 1.00 17.79 71 TRP A CA 1
ATOM 579 C C . TRP A 1 73 ? 13.831 -9.385 30.164 1.00 21.08 71 TRP A C 1
ATOM 580 O O . TRP A 1 73 ? 14.436 -9.749 31.215 1.00 21.04 71 TRP A O 1
ATOM 591 N N . ASP A 1 74 ? 13.894 -10.094 29.064 1.00 19.44 72 ASP A N 1
ATOM 592 C CA . ASP A 1 74 ? 14.783 -11.248 28.874 1.00 18.55 72 ASP A CA 1
ATOM 593 C C . ASP A 1 74 ? 16.209 -10.772 28.461 1.00 16.99 72 ASP A C 1
ATOM 594 O O . ASP A 1 74 ? 16.591 -9.633 28.736 1.00 18.49 72 ASP A O 1
ATOM 599 N N . ILE A 1 75 ? 17.004 -11.657 27.872 1.00 19.36 73 ILE A N 1
ATOM 600 C CA . ILE A 1 75 ? 18.344 -11.325 27.482 1.00 19.88 73 ILE A CA 1
ATOM 601 C C . ILE A 1 75 ? 18.377 -10.695 26.079 1.00 19.08 73 ILE A C 1
ATOM 602 O O . ILE A 1 75 ? 17.868 -11.285 25.139 1.00 19.61 73 ILE A O 1
ATOM 607 N N . GLU A 1 76 ? 18.970 -9.519 25.967 1.00 17.59 74 GLU A N 1
ATOM 608 C CA . GLU A 1 76 ? 19.078 -8.820 24.690 1.00 18.24 74 GLU A CA 1
ATOM 609 C C . GLU A 1 76 ? 19.904 -9.552 23.663 1.00 20.14 74 GLU A C 1
ATOM 610 O O . GLU A 1 76 ? 20.925 -10.187 23.959 1.00 21.63 74 GLU A O 1
ATOM 616 N N . LYS A 1 77 ? 19.441 -9.571 22.431 1.00 16.53 75 LYS A N 1
ATOM 617 C CA . LYS A 1 77 ? 20.233 -9.954 21.245 1.00 17.98 75 LYS A CA 1
ATOM 618 C C . LYS A 1 77 ? 20.521 -8.722 20.386 1.00 22.16 75 LYS A C 1
ATOM 619 O O . LYS A 1 77 ? 19.668 -7.794 20.283 1.00 20.67 75 LYS A O 1
ATOM 625 N N . LYS A 1 78 ? 21.728 -8.616 19.827 1.00 17.04 76 LYS A N 1
ATOM 626 C CA . LYS A 1 78 ? 22.049 -7.365 19.180 1.00 17.42 76 LYS A CA 1
ATOM 627 C C . LYS A 1 78 ? 22.584 -7.637 17.738 1.00 19.57 76 LYS A C 1
ATOM 628 O O . LYS A 1 78 ? 23.303 -8.638 17.528 1.00 23.46 76 LYS A O 1
ATOM 634 N N . GLU A 1 79 ? 22.143 -6.748 16.852 1.00 22.79 77 GLU A N 1
ATOM 635 C CA . GLU A 1 79 ? 22.427 -6.732 15.433 1.00 26.87 77 GLU A CA 1
ATOM 636 C C . GLU A 1 79 ? 23.198 -5.412 15.133 1.00 21.90 77 GLU A C 1
ATOM 637 O O . GLU A 1 79 ? 22.755 -4.279 15.503 1.00 20.33 77 GLU A O 1
ATOM 643 N N . THR A 1 80 ? 24.285 -5.526 14.357 1.00 20.44 78 THR A N 1
ATOM 644 C CA . THR A 1 80 ? 25.090 -4.338 14.040 1.00 20.43 78 THR A CA 1
ATOM 645 C C . THR A 1 80 ? 24.682 -3.587 12.772 1.00 19.93 78 THR A C 1
ATOM 646 O O . THR A 1 80 ? 24.906 -2.391 12.662 1.00 18.43 78 THR A O 1
ATOM 650 N N . ALA A 1 81 ? 24.066 -4.314 11.849 1.00 20.72 79 ALA A N 1
ATOM 651 C CA . ALA A 1 81 ? 23.504 -3.646 10.647 1.00 20.60 79 ALA A CA 1
ATOM 652 C C . ALA A 1 81 ? 22.507 -2.621 11.089 1.00 18.70 79 ALA A C 1
ATOM 653 O O . ALA A 1 81 ? 21.653 -2.902 11.907 1.00 18.89 79 ALA A O 1
ATOM 655 N N . PHE A 1 82 ? 22.547 -1.447 10.465 1.00 17.95 80 PHE A N 1
ATOM 656 C CA . PHE A 1 82 ? 21.773 -0.289 10.958 1.00 16.34 80 PHE A CA 1
ATOM 657 C C . PHE A 1 82 ? 21.275 0.620 9.835 1.00 14.44 80 PHE A C 1
ATOM 658 O O . PHE A 1 82 ? 21.737 1.689 9.693 1.00 17.32 80 PHE A O 1
ATOM 666 N N . PRO A 1 83 ? 20.327 0.071 9.116 1.00 13.73 81 PRO A N 1
ATOM 667 C CA . PRO A 1 83 ? 19.834 0.806 7.953 1.00 14.34 81 PRO A CA 1
ATOM 668 C C . PRO A 1 83 ? 18.753 1.795 8.314 1.00 12.31 81 PRO A C 1
ATOM 669 O O . PRO A 1 83 ? 17.637 1.611 7.810 1.00 13.53 81 PRO A O 1
ATOM 673 N N . PHE A 1 84 ? 19.065 2.764 9.159 1.00 12.76 82 PHE A N 1
ATOM 674 C CA . PHE A 1 84 ? 18.067 3.758 9.635 1.00 13.68 82 PHE A CA 1
ATOM 675 C C . PHE A 1 84 ? 18.663 5.158 9.725 1.00 14.04 82 PHE A C 1
ATOM 676 O O . PHE A 1 84 ? 19.873 5.300 10.009 1.00 16.15 82 PHE A O 1
ATOM 684 N N . LYS A 1 85 ? 17.831 6.190 9.595 1.00 13.21 83 LYS A N 1
ATOM 685 C CA . LYS A 1 85 ? 18.231 7.519 9.781 1.00 14.61 83 LYS A CA 1
ATOM 686 C C . LYS A 1 85 ? 17.105 8.265 10.507 1.00 14.68 83 LYS A C 1
ATOM 687 O O . LYS A 1 85 ? 15.940 8.234 10.125 1.00 13.72 83 LYS A O 1
ATOM 693 N N . SER A 1 86 ? 17.434 8.947 11.604 1.00 17.34 84 SER A N 1
ATOM 694 C CA . SER A 1 86 ? 16.355 9.632 12.313 1.00 16.79 84 SER A CA 1
ATOM 695 C C . SER A 1 86 ? 15.777 10.777 11.488 1.00 17.64 84 SER A C 1
ATOM 696 O O . SER A 1 86 ? 16.464 11.366 10.652 1.00 17.01 84 SER A O 1
ATOM 699 N N . GLY A 1 87 ? 14.460 10.976 11.631 1.00 18.67 85 GLY A N 1
ATOM 700 C CA . GLY A 1 87 ? 13.666 11.914 10.840 1.00 17.26 85 GLY A CA 1
ATOM 701 C C . GLY A 1 87 ? 13.232 11.321 9.522 1.00 18.92 85 GLY A C 1
ATOM 702 O O . GLY A 1 87 ? 12.385 11.956 8.822 1.00 21.76 85 GLY A O 1
ATOM 703 N N . SER A 1 88 ? 13.737 10.130 9.156 1.00 18.46 86 SER A N 1
ATOM 704 C CA . SER A 1 88 ? 13.400 9.526 7.861 1.00 17.08 86 SER A CA 1
ATOM 705 C C . SER A 1 88 ? 12.315 8.479 7.961 1.00 17.13 86 SER A C 1
ATOM 706 O O . SER A 1 88 ? 12.116 7.871 9.040 1.00 16.88 86 SER A O 1
ATOM 709 N N . GLU A 1 89 ? 11.643 8.211 6.863 1.00 16.76 87 GLU A N 1
ATOM 710 C CA . GLU A 1 89 ? 10.814 7.030 6.757 1.00 18.38 87 GLU A CA 1
ATOM 711 C C . GLU A 1 89 ? 11.610 5.746 6.879 1.00 14.47 87 GLU A C 1
ATOM 712 O O . GLU A 1 89 ? 12.778 5.644 6.488 1.00 16.07 87 GLU A O 1
ATOM 718 N N . THR A 1 90 ? 10.992 4.700 7.418 1.00 14.68 88 THR A N 1
ATOM 719 C CA . THR A 1 90 ? 11.499 3.356 7.397 1.00 14.37 88 THR A CA 1
ATOM 720 C C . THR A 1 90 ? 10.385 2.321 7.312 1.00 14.94 88 THR A C 1
ATOM 721 O O . THR A 1 90 ? 9.238 2.675 7.418 1.00 15.35 88 THR A O 1
ATOM 725 N N . MET A 1 91 ? 10.764 1.064 7.110 1.00 13.85 89 MET A N 1
ATOM 726 C CA . MET A 1 91 ? 9.842 -0.063 7.006 1.00 14.75 89 MET A CA 1
ATOM 727 C C . MET A 1 91 ? 10.452 -1.287 7.618 1.00 15.22 89 MET A C 1
ATOM 728 O O . MET A 1 91 ? 11.609 -1.620 7.346 1.00 16.45 89 MET A O 1
ATOM 733 N N . LEU A 1 92 ? 9.685 -1.956 8.471 1.00 15.80 90 LEU A N 1
ATOM 734 C CA . LEU A 1 92 ? 10.069 -3.200 9.121 1.00 13.86 90 LEU A CA 1
ATOM 735 C C . LEU A 1 92 ? 9.022 -4.175 8.919 1.00 13.50 90 LEU A C 1
ATOM 736 O O . LEU A 1 92 ? 7.775 -3.842 9.080 1.00 14.95 90 LEU A O 1
ATOM 741 N N . ILE A 1 93 ? 9.376 -5.366 8.490 1.00 13.31 91 ILE A N 1
ATOM 742 C CA . ILE A 1 93 ? 8.415 -6.452 8.294 1.00 13.53 91 ILE A CA 1
ATOM 743 C C . ILE A 1 93 ? 8.680 -7.607 9.260 1.00 13.53 91 ILE A C 1
ATOM 744 O O . ILE A 1 93 ? 9.819 -8.065 9.332 1.00 14.69 91 ILE A O 1
ATOM 749 N N . PHE A 1 94 ? 7.658 -8.121 9.946 1.00 14.09 92 PHE A N 1
ATOM 750 C CA . PHE A 1 94 ? 7.829 -9.181 10.956 1.00 12.61 92 PHE A CA 1
ATOM 751 C C . PHE A 1 94 ? 7.072 -10.405 10.518 1.00 15.09 92 PHE A C 1
ATOM 752 O O . PHE A 1 94 ? 5.837 -10.296 10.376 1.00 14.34 92 PHE A O 1
ATOM 760 N N . ASP A 1 95 ? 7.737 -11.503 10.221 1.00 15.29 93 ASP A N 1
ATOM 761 C CA . ASP A 1 95 ? 7.105 -12.749 9.848 1.00 15.38 93 ASP A CA 1
ATOM 762 C C . ASP A 1 95 ? 6.912 -13.557 11.151 1.00 16.62 93 ASP A C 1
ATOM 763 O O . ASP A 1 95 ? 7.893 -13.833 11.838 1.00 15.57 93 ASP A O 1
ATOM 768 N N . PHE A 1 96 ? 5.683 -13.912 11.499 1.00 15.75 94 PHE A N 1
ATOM 769 C CA . PHE A 1 96 ? 5.387 -14.606 12.746 1.00 15.74 94 PHE A CA 1
ATOM 770 C C . PHE A 1 96 ? 5.411 -16.111 12.472 1.00 16.51 94 PHE A C 1
ATOM 771 O O . PHE A 1 96 ? 4.538 -16.626 11.789 1.00 16.66 94 PHE A O 1
ATOM 779 N N . GLU A 1 97 ? 6.455 -16.754 13.029 1.00 16.60 95 GLU A N 1
ATOM 780 C CA . GLU A 1 97 ? 6.558 -18.172 13.063 1.00 18.10 95 GLU A CA 1
ATOM 781 C C . GLU A 1 97 ? 7.163 -18.587 14.401 1.00 17.65 95 GLU A C 1
ATOM 782 O O . GLU A 1 97 ? 7.507 -17.702 15.229 1.00 18.37 95 GLU A O 1
ATOM 788 N N . ASP A 1 98 ? 7.307 -19.882 14.615 1.00 19.45 96 ASP A N 1
ATOM 789 C CA . ASP A 1 98 ? 8.115 -20.333 15.797 1.00 19.53 96 ASP A CA 1
ATOM 790 C C . ASP A 1 98 ? 9.385 -19.554 15.990 1.00 20.02 96 ASP A C 1
ATOM 791 O O . ASP A 1 98 ? 9.805 -19.155 17.118 1.00 21.41 96 ASP A O 1
ATOM 796 N N . CYS A 1 99 ? 10.050 -19.252 14.866 1.00 16.82 97 CYS A N 1
ATOM 797 C CA . CYS A 1 99 ? 11.134 -18.282 14.876 1.00 18.45 97 CYS A CA 1
ATOM 798 C C . CYS A 1 99 ? 10.698 -17.036 14.090 1.00 20.30 97 CYS A C 1
ATOM 799 O O . CYS A 1 99 ? 10.281 -17.159 12.898 1.00 21.80 97 CYS A O 1
ATOM 802 N N . ILE A 1 100 ? 10.593 -15.910 14.779 1.00 16.13 98 ILE A N 1
ATOM 803 C CA . ILE A 1 100 ? 10.254 -14.642 14.073 1.00 15.49 98 ILE A CA 1
ATOM 804 C C . ILE A 1 100 ? 11.347 -14.232 13.142 1.00 17.89 98 ILE A C 1
ATOM 805 O O . ILE A 1 100 ? 12.529 -14.354 13.448 1.00 18.45 98 ILE A O 1
ATOM 810 N N . THR A 1 101 ? 10.995 -13.729 11.955 1.00 16.00 99 THR A N 1
ATOM 811 C CA . THR A 1 101 ? 11.996 -13.126 11.115 1.00 15.46 99 THR A CA 1
ATOM 812 C C . THR A 1 101 ? 11.701 -11.636 10.987 1.00 16.15 99 THR A C 1
ATOM 813 O O . THR A 1 101 ? 10.569 -11.254 10.611 1.00 17.16 99 THR A O 1
ATOM 817 N N . VAL A 1 102 ? 12.680 -10.794 11.292 1.00 14.06 100 VAL A N 1
ATOM 818 C CA . VAL A 1 102 ? 12.571 -9.348 11.148 1.00 14.24 100 VAL A CA 1
ATOM 819 C C . VAL A 1 102 ? 13.256 -8.966 9.870 1.00 15.67 100 VAL A C 1
ATOM 820 O O . VAL A 1 102 ? 14.469 -9.201 9.716 1.00 15.16 100 VAL A O 1
ATOM 824 N N . HIS A 1 103 ? 12.474 -8.554 8.880 1.00 15.06 101 HIS A N 1
ATOM 825 C CA . HIS A 1 103 ? 13.068 -8.053 7.654 1.00 15.21 101 HIS A CA 1
ATOM 826 C C . HIS A 1 103 ? 13.446 -6.584 7.755 1.00 13.64 101 HIS A C 1
ATOM 827 O O . HIS A 1 103 ? 12.621 -5.707 7.893 1.00 14.22 101 HIS A O 1
ATOM 834 N N . LEU A 1 104 ? 14.728 -6.299 7.704 1.00 14.13 102 LEU A N 1
ATOM 835 C CA . LEU A 1 104 ? 15.242 -4.975 7.763 1.00 14.11 102 LEU A CA 1
ATOM 836 C C . LEU A 1 104 ? 15.120 -4.319 6.369 1.00 15.15 102 LEU A C 1
ATOM 837 O O . LEU A 1 104 ? 15.209 -5.080 5.370 1.00 16.22 102 LEU A O 1
ATOM 842 N N . PRO A 1 105 ? 15.138 -2.986 6.354 1.00 16.42 103 PRO A N 1
ATOM 843 C CA . PRO A 1 105 ? 14.930 -2.328 5.020 1.00 17.48 103 PRO A CA 1
ATOM 844 C C . PRO A 1 105 ? 16.120 -2.442 4.066 1.00 18.41 103 PRO A C 1
ATOM 845 O O . PRO A 1 105 ? 15.919 -2.116 2.890 1.00 18.65 103 PRO A O 1
ATOM 849 N N . ASP A 1 106 ? 17.276 -2.916 4.513 1.00 16.45 104 ASP A N 1
ATOM 850 C CA . ASP A 1 106 ? 18.455 -3.156 3.675 1.00 17.27 104 ASP A CA 1
ATOM 851 C C . ASP A 1 106 ? 18.462 -4.548 3.056 1.00 17.90 104 ASP A C 1
ATOM 852 O O . ASP A 1 106 ? 19.461 -4.920 2.471 1.00 19.48 104 ASP A O 1
ATOM 857 N N . GLY A 1 107 ? 17.381 -5.320 3.215 1.00 16.98 105 GLY A N 1
ATOM 858 C CA . GLY A 1 107 ? 17.290 -6.666 2.695 1.00 18.17 105 GLY A CA 1
ATOM 859 C C . GLY A 1 107 ? 17.771 -7.812 3.553 1.00 17.30 105 GLY A C 1
ATOM 860 O O . GLY A 1 107 ? 17.455 -8.975 3.240 1.00 19.87 105 GLY A O 1
ATOM 861 N N . LYS A 1 108 ? 18.357 -7.455 4.696 1.00 17.82 106 LYS A N 1
ATOM 862 C CA . LYS A 1 108 ? 18.729 -8.452 5.690 1.00 19.06 106 LYS A CA 1
ATOM 863 C C . LYS A 1 108 ? 17.529 -8.974 6.492 1.00 17.15 10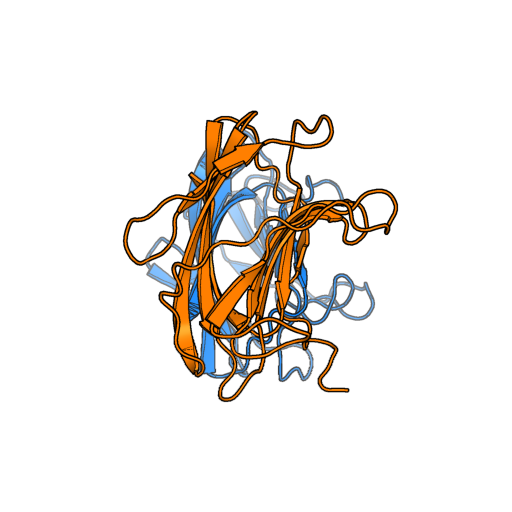6 LYS A C 1
ATOM 864 O O . LYS A 1 108 ? 16.546 -8.295 6.667 1.00 18.95 106 LYS A O 1
ATOM 870 N N . GLU A 1 109 ? 17.609 -10.263 6.845 1.00 18.92 107 GLU A N 1
ATOM 871 C CA . GLU A 1 109 ? 16.588 -10.942 7.653 1.00 22.33 107 GLU A CA 1
ATOM 872 C C . GLU A 1 109 ? 17.292 -11.381 8.922 1.00 22.70 107 GLU A C 1
ATOM 873 O O . GLU A 1 109 ? 18.375 -11.989 8.873 1.00 26.20 107 GLU A O 1
ATOM 879 N N . ILE A 1 110 ? 16.716 -10.990 10.063 1.00 18.52 108 ILE A N 1
ATOM 880 C CA . ILE A 1 110 ? 17.222 -11.191 11.377 1.00 18.32 108 ILE A CA 1
ATOM 881 C C . ILE A 1 110 ? 16.295 -12.217 12.056 1.00 16.62 108 ILE A C 1
ATOM 882 O O . ILE A 1 110 ? 15.094 -11.985 12.262 1.00 15.94 108 ILE A O 1
ATOM 887 N N . PRO A 1 111 ? 16.812 -13.371 12.503 1.00 14.94 109 PRO A N 1
ATOM 888 C CA . PRO A 1 111 ? 16.010 -14.331 13.247 1.00 15.57 109 PRO A CA 1
ATOM 889 C C . PRO A 1 111 ? 15.879 -13.971 14.739 1.00 16.12 109 PRO A C 1
ATOM 890 O O . PRO A 1 111 ? 16.796 -13.372 15.309 1.00 17.04 109 PRO A O 1
ATOM 894 N N . PHE A 1 112 ? 14.722 -14.262 15.281 1.00 16.16 110 PHE A N 1
ATOM 895 C CA . PHE A 1 112 ? 14.484 -14.028 16.731 1.00 16.04 110 PHE A CA 1
ATOM 896 C C . PHE A 1 112 ? 13.519 -15.103 17.157 1.00 17.17 110 PHE A C 1
ATOM 897 O O . PHE A 1 112 ? 12.298 -15.069 16.828 1.00 17.36 110 PHE A O 1
ATOM 905 N N . THR A 1 113 ? 14.009 -16.072 17.942 1.00 17.42 111 THR A N 1
ATOM 906 C CA A THR A 1 113 ? 13.130 -17.182 18.260 0.50 17.75 111 THR A CA 1
ATOM 907 C CA B THR A 1 113 ? 13.187 -17.201 18.299 0.50 18.57 111 THR A CA 1
ATOM 908 C C . THR A 1 113 ? 12.142 -16.750 19.331 1.00 17.34 111 THR A C 1
ATOM 909 O O . THR A 1 113 ? 12.414 -15.854 20.100 1.00 19.90 111 THR A O 1
ATOM 916 N N . CYS A 1 114 ? 10.969 -17.347 19.305 1.00 17.03 112 CYS A N 1
ATOM 917 C CA . CYS A 1 114 ? 9.959 -17.039 20.366 1.00 16.82 112 CYS A CA 1
ATOM 918 C C . CYS A 1 114 ? 10.487 -17.530 21.715 1.00 17.87 112 CYS A C 1
ATOM 919 O O . CYS A 1 114 ? 10.754 -18.748 21.852 1.00 19.48 112 CYS A O 1
ATOM 922 N N . ARG A 1 115 ? 10.590 -16.618 22.676 1.00 18.12 113 ARG A N 1
ATOM 923 C CA . ARG A 1 115 ? 11.107 -16.938 24.051 1.00 17.56 113 ARG A CA 1
ATOM 924 C C . ARG A 1 115 ? 10.055 -17.667 24.855 1.00 18.87 113 ARG A C 1
ATOM 925 O O . ARG A 1 115 ? 10.387 -18.277 25.906 1.00 19.52 113 ARG A O 1
ATOM 933 N N . PHE A 1 116 ? 8.783 -17.522 24.481 1.00 16.34 114 PHE A N 1
ATOM 934 C CA . PHE A 1 116 ? 7.684 -18.153 25.215 1.00 16.39 114 PHE A CA 1
ATOM 935 C C . PHE A 1 116 ? 6.648 -18.624 24.244 1.00 18.11 114 PHE A C 1
ATOM 936 O O . PHE A 1 116 ? 6.605 -18.047 23.138 1.00 17.04 114 PHE A O 1
ATOM 944 N N . PRO A 1 117 ? 5.860 -19.635 24.587 1.00 16.73 115 PRO A N 1
ATOM 945 C CA . PRO A 1 117 ? 4.879 -20.107 23.580 1.00 17.30 115 PRO A CA 1
ATOM 946 C C . PRO A 1 117 ? 3.803 -19.033 23.337 1.00 18.23 115 PRO A C 1
ATOM 947 O O . PRO A 1 117 ? 3.271 -18.440 24.286 1.00 17.78 115 PRO A O 1
ATOM 951 N N . ILE A 1 118 ? 3.497 -18.781 22.059 1.00 19.74 116 ILE A N 1
ATOM 952 C CA . ILE A 1 118 ? 2.520 -17.795 21.697 1.00 19.37 116 ILE A CA 1
ATOM 953 C C . ILE A 1 118 ? 1.967 -18.271 20.342 1.00 18.84 116 ILE A C 1
ATOM 954 O O . ILE A 1 118 ? 2.710 -18.722 19.469 1.00 22.84 116 ILE A O 1
ATOM 959 N N . GLU A 1 119 ? 0.643 -18.246 20.196 1.00 19.46 117 GLU A N 1
ATOM 960 C CA . GLU A 1 119 ? 0.044 -18.598 18.914 1.00 21.22 117 GLU A CA 1
ATOM 961 C C . GLU A 1 119 ? -0.632 -17.411 18.246 1.00 18.56 117 GLU A C 1
ATOM 962 O O . GLU A 1 119 ? -0.912 -17.456 17.057 1.00 20.58 117 GLU A O 1
ATOM 968 N N . VAL A 1 120 ? -0.881 -16.328 18.971 1.00 17.50 118 VAL A N 1
ATOM 969 C CA . VAL A 1 120 ? -1.508 -15.102 18.326 1.00 16.70 118 VAL A CA 1
ATOM 970 C C . VAL A 1 120 ? -0.841 -13.875 18.927 1.00 17.44 118 VAL A C 1
ATOM 971 O O . VAL A 1 120 ? -0.822 -13.705 20.139 1.00 17.63 118 VAL A O 1
ATOM 975 N N . ILE A 1 121 ? -0.381 -12.976 18.088 1.00 16.11 119 ILE A N 1
ATOM 976 C CA . ILE A 1 121 ? 0.066 -11.647 18.457 1.00 14.69 119 ILE A CA 1
ATOM 977 C C . ILE A 1 121 ? -1.118 -10.719 18.391 1.00 16.92 119 ILE A C 1
ATOM 978 O O . ILE A 1 121 ? -1.724 -10.506 17.320 1.00 16.34 119 ILE A O 1
ATOM 983 N N . ASN A 1 122 ? -1.547 -10.200 19.534 1.00 15.19 120 ASN A N 1
ATOM 984 C CA . ASN A 1 122 ? -2.676 -9.283 19.583 1.00 16.21 120 ASN A CA 1
ATOM 985 C C . ASN A 1 122 ? -2.311 -7.850 19.867 1.00 15.54 120 ASN A C 1
ATOM 986 O O . ASN A 1 122 ? -3.102 -6.947 19.716 1.00 16.55 120 ASN A O 1
ATOM 991 N N . TYR A 1 123 ? -1.055 -7.588 20.244 1.00 14.67 121 TYR A N 1
ATOM 992 C CA . TYR A 1 123 ? -0.588 -6.332 20.620 1.00 13.42 121 TYR A CA 1
ATOM 993 C C . TYR A 1 123 ? 0.580 -5.854 19.759 1.00 13.01 121 TYR A C 1
ATOM 994 O O . TYR A 1 123 ? 1.546 -6.570 19.598 1.00 14.84 121 TYR A O 1
ATOM 1003 N N . LEU A 1 124 ? 0.460 -4.629 19.248 1.00 13.57 122 LEU A N 1
ATOM 1004 C CA . LEU A 1 124 ? 1.519 -3.989 18.444 1.00 14.42 122 LEU A CA 1
ATOM 1005 C C . LEU A 1 124 ? 1.673 -2.591 18.880 1.00 14.64 122 LEU A C 1
ATOM 1006 O O . LEU A 1 124 ? 0.691 -1.854 19.118 1.00 17.80 122 LEU A O 1
ATOM 1011 N N . ALA A 1 125 ? 2.907 -2.137 19.131 1.00 14.42 123 ALA A N 1
ATOM 1012 C CA . ALA A 1 125 ? 3.129 -0.782 19.519 1.00 13.57 123 ALA A CA 1
ATOM 1013 C C . ALA A 1 125 ? 4.295 -0.111 18.837 1.00 14.33 123 ALA A C 1
ATOM 1014 O O . ALA A 1 125 ? 5.280 -0.825 18.550 1.00 14.01 123 ALA A O 1
ATOM 1016 N N . LEU A 1 126 ? 4.145 1.169 18.568 1.00 13.68 124 LEU A N 1
ATOM 1017 C CA . LEU A 1 126 ? 5.167 1.988 17.980 1.00 14.44 124 LEU A CA 1
ATOM 1018 C C . LEU A 1 126 ? 5.587 3.055 18.968 1.00 16.05 124 LEU A C 1
ATOM 1019 O O . LEU A 1 126 ? 4.671 3.724 19.569 1.00 14.62 124 LEU A O 1
ATOM 1024 N N . ASN A 1 127 ? 6.909 3.232 19.183 1.00 14.80 125 ASN A N 1
ATOM 1025 C CA . ASN A 1 127 ? 7.472 4.154 20.126 1.00 14.94 125 ASN A CA 1
ATOM 1026 C C . ASN A 1 127 ? 8.550 4.967 19.392 1.00 15.45 125 ASN A C 1
ATOM 1027 O O . ASN A 1 127 ? 9.456 4.376 18.786 1.00 14.47 125 ASN A O 1
ATOM 1032 N N . ASN A 1 128 ? 8.419 6.290 19.410 1.00 14.89 126 ASN A N 1
ATOM 1033 C CA . ASN A 1 128 ? 9.367 7.188 18.703 1.00 15.74 126 ASN A CA 1
ATOM 1034 C C . ASN A 1 128 ? 9.393 6.956 17.169 1.00 14.63 126 ASN A C 1
ATOM 1035 O O . ASN A 1 128 ? 10.385 7.268 16.518 1.00 16.37 126 ASN A O 1
ATOM 1040 N N . ILE A 1 129 ? 8.231 6.541 16.643 1.00 15.36 127 ILE A N 1
ATOM 1041 C CA . ILE A 1 129 ? 8.023 6.446 15.201 1.00 15.80 127 ILE A CA 1
ATOM 1042 C C . ILE A 1 129 ? 6.569 6.694 14.937 1.00 15.22 127 ILE A C 1
ATOM 1043 O O . ILE A 1 129 ? 5.710 6.135 15.626 1.00 17.30 127 ILE A O 1
ATOM 1048 N N . GLU A 1 130 ? 6.287 7.594 14.011 1.00 15.05 128 GLU A N 1
ATOM 1049 C CA . GLU A 1 130 ? 4.967 8.070 13.669 1.00 16.40 128 GLU A CA 1
ATOM 1050 C C . GLU A 1 130 ? 4.435 7.164 12.616 1.00 17.05 128 GLU A C 1
ATOM 1051 O O . GLU A 1 130 ? 5.063 6.945 11.627 1.00 17.44 128 GLU A O 1
ATOM 1057 N N . LEU A 1 131 ? 3.271 6.651 12.792 1.00 15.73 129 LEU A N 1
ATOM 1058 C CA . LEU A 1 131 ? 2.641 5.747 11.835 1.00 16.37 129 LEU A CA 1
ATOM 1059 C C . LEU A 1 131 ? 2.492 6.310 10.401 1.00 18.69 129 LEU A C 1
ATOM 1060 O O . LEU A 1 131 ? 1.936 7.417 10.251 1.00 18.61 129 LEU A O 1
ATOM 1065 N N . ILE A 1 132 ? 2.880 5.539 9.368 1.00 16.18 130 ILE A N 1
ATOM 1066 C CA . ILE A 1 132 ? 2.460 5.807 8.007 1.00 16.50 130 ILE A CA 1
ATOM 1067 C C . ILE A 1 132 ? 1.467 4.747 7.604 1.00 18.26 130 ILE A C 1
ATOM 1068 O O . ILE A 1 132 ? 0.328 5.047 7.160 1.00 17.08 130 ILE A O 1
ATOM 1073 N N . SER A 1 133 ? 1.812 3.470 7.764 1.00 14.20 131 SER A N 1
ATOM 1074 C CA . SER A 1 133 ? 0.900 2.410 7.538 1.00 14.11 131 SER A CA 1
ATOM 1075 C C . SER A 1 133 ? 1.272 1.129 8.246 1.00 15.37 131 SER A C 1
ATOM 1076 O O . SER A 1 133 ? 2.469 0.902 8.567 1.00 15.67 131 SER A O 1
ATOM 1079 N N . ILE A 1 134 ? 0.255 0.349 8.539 1.00 13.67 132 ILE A N 1
ATOM 1080 C CA . ILE A 1 134 ? 0.420 -1.041 9.024 1.00 15.18 132 ILE A CA 1
ATOM 1081 C C . ILE A 1 134 ? -0.413 -1.943 8.164 1.00 14.95 132 ILE A C 1
ATOM 1082 O O . ILE A 1 134 ? -1.607 -1.643 7.921 1.00 15.82 132 ILE A O 1
ATOM 1087 N N . SER A 1 135 ? 0.157 -3.029 7.669 1.00 14.42 133 SER A N 1
ATOM 1088 C CA . SER A 1 135 ? -0.559 -3.995 6.835 1.00 17.68 133 SER A CA 1
ATOM 1089 C C . SER A 1 135 ? -0.233 -5.389 7.338 1.00 18.69 133 SER A C 1
ATOM 1090 O O . SER A 1 135 ? 0.922 -5.669 7.676 1.00 17.86 133 SER A O 1
ATOM 1093 N N . VAL A 1 136 ? -1.213 -6.267 7.266 1.00 17.22 134 VAL A N 1
ATOM 1094 C CA . VAL A 1 136 ? -1.037 -7.682 7.554 1.00 19.06 134 VAL A CA 1
ATOM 1095 C C . VAL A 1 136 ? -1.342 -8.551 6.317 1.00 23.02 134 VAL A C 1
ATOM 1096 O O . VAL A 1 136 ? -2.179 -8.197 5.441 1.00 21.94 134 VAL A O 1
ATOM 1100 N N . HIS A 1 137 ? -0.590 -9.633 6.180 1.00 21.97 135 HIS A N 1
ATOM 1101 C CA . HIS A 1 137 ? -0.741 -10.556 5.049 1.00 24.89 135 HIS A CA 1
ATOM 1102 C C . HIS A 1 137 ? -0.541 -11.948 5.584 1.00 26.20 135 HIS A C 1
ATOM 1103 O O . HIS A 1 137 ? 0.459 -12.164 6.319 1.00 21.94 135 HIS A O 1
ATOM 1111 N N . GLY B 1 1 ? -24.138 -11.691 22.193 1.00 38.81 -1 GLY B N 1
ATOM 1112 C CA . GLY B 1 1 ? -25.149 -12.149 21.187 1.00 36.49 -1 GLY B CA 1
ATOM 1113 C C . GLY B 1 1 ? -25.083 -11.329 19.896 1.00 36.77 -1 GLY B C 1
ATOM 1114 O O . GLY B 1 1 ? -24.339 -10.338 19.820 1.00 34.97 -1 GLY B O 1
ATOM 1115 N N . SER B 1 2 ? -25.909 -11.681 18.914 1.00 33.20 0 SER B N 1
ATOM 1116 C CA . SER B 1 2 ? -25.712 -11.162 17.542 1.00 38.99 0 SER B CA 1
ATOM 1117 C C . SER B 1 2 ? -26.099 -9.669 17.392 1.00 37.47 0 SER B C 1
ATOM 1118 O O . SER B 1 2 ? -25.778 -9.008 16.379 1.00 33.82 0 SER B O 1
ATOM 1121 N N . MET B 1 3 ? -26.787 -9.102 18.389 1.00 33.92 1 MET B N 1
ATOM 1122 C CA . MET B 1 3 ? -27.010 -7.617 18.360 1.00 30.71 1 MET B CA 1
ATOM 1123 C C . MET B 1 3 ? -25.717 -6.843 18.640 1.00 30.61 1 MET B C 1
ATOM 1124 O O . MET B 1 3 ? -25.657 -5.625 18.337 1.00 27.94 1 MET B O 1
ATOM 1129 N N . ASP B 1 4 ? -24.705 -7.549 19.170 1.00 28.37 2 ASP B N 1
ATOM 1130 C CA . ASP B 1 4 ? -23.404 -6.984 19.437 1.00 25.47 2 ASP B CA 1
ATOM 1131 C C . ASP B 1 4 ? -22.507 -7.496 18.277 1.00 24.55 2 ASP B C 1
ATOM 1132 O O . ASP B 1 4 ? -22.551 -8.644 17.878 1.00 27.50 2 ASP B O 1
ATOM 1137 N N . MET B 1 5 ? -21.611 -6.612 17.862 1.00 22.63 3 MET B N 1
ATOM 1138 C CA . MET B 1 5 ? -20.559 -7.002 16.961 1.00 22.25 3 MET B CA 1
ATOM 1139 C C . MET B 1 5 ? -19.366 -7.581 17.741 1.00 23.90 3 MET B C 1
ATOM 1140 O O . MET B 1 5 ? -19.182 -7.249 18.926 1.00 23.85 3 MET B O 1
ATOM 1145 N N . GLU B 1 6 ? -18.597 -8.456 17.093 1.00 22.06 4 GLU B N 1
ATOM 1146 C CA . GLU B 1 6 ? -17.325 -8.912 17.620 1.00 24.08 4 GLU B CA 1
ATOM 1147 C C . GLU B 1 6 ? -16.286 -7.746 17.518 1.00 26.21 4 GLU B C 1
ATOM 1148 O O . GLU B 1 6 ? -16.122 -7.135 16.451 1.00 22.41 4 GLU B O 1
ATOM 1154 N N . PRO B 1 7 ? -15.609 -7.385 18.616 1.00 22.82 5 PRO B N 1
ATOM 1155 C CA . PRO B 1 7 ? -14.510 -6.428 18.530 1.00 23.88 5 PRO B CA 1
ATOM 1156 C C . PRO B 1 7 ? -13.403 -6.966 17.638 1.00 25.09 5 PRO B C 1
ATOM 1157 O O . PRO B 1 7 ? -13.110 -8.204 17.594 1.00 32.48 5 PRO B O 1
ATOM 1161 N N . ASP B 1 8 ? -12.895 -6.112 16.785 1.00 18.96 6 ASP B N 1
ATOM 1162 C CA A ASP B 1 8 ? -11.662 -6.429 15.996 0.50 17.95 6 ASP B CA 1
ATOM 1163 C CA B ASP B 1 8 ? -11.642 -6.496 16.180 0.50 18.92 6 ASP B CA 1
ATOM 1164 C C . ASP B 1 8 ? -10.648 -5.417 16.561 1.00 17.62 6 ASP B C 1
ATOM 1165 O O . ASP B 1 8 ? -10.669 -5.005 17.733 1.00 17.53 6 ASP B O 1
ATOM 1174 N N . VAL B 1 9 ? -9.776 -4.962 15.677 1.00 16.56 7 VAL B N 1
ATOM 1175 C CA . VAL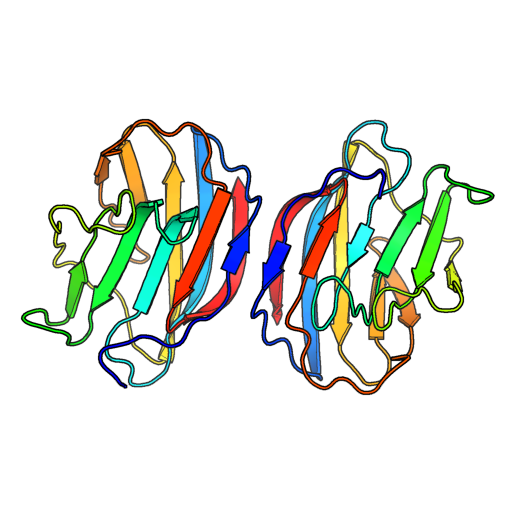 B 1 9 ? -8.712 -4.107 16.165 1.00 17.67 7 VAL B CA 1
ATOM 1176 C C . VAL B 1 9 ? -9.219 -2.863 16.887 1.00 16.24 7 VAL B C 1
ATOM 1177 O O . VAL B 1 9 ? -10.275 -2.248 16.518 1.00 15.57 7 VAL B O 1
ATOM 1181 N N . ARG B 1 10 ? -8.441 -2.407 17.898 1.00 17.00 8 ARG B N 1
ATOM 1182 C CA . ARG B 1 10 ? -8.538 -1.041 18.380 1.00 17.29 8 ARG B CA 1
ATOM 1183 C C . ARG B 1 10 ? -7.192 -0.380 18.274 1.00 18.71 8 ARG B C 1
ATOM 1184 O O . ARG B 1 10 ? -6.193 -0.965 18.658 1.00 19.35 8 ARG B O 1
ATOM 1192 N N . ILE B 1 11 ? -7.151 0.807 17.722 1.00 14.41 9 ILE B N 1
ATOM 1193 C CA . ILE B 1 11 ? -5.934 1.578 17.538 1.00 15.65 9 ILE B CA 1
ATOM 1194 C C . ILE B 1 11 ? -6.040 2.770 18.482 1.00 17.15 9 ILE B C 1
ATOM 1195 O O . ILE B 1 11 ? -7.085 3.445 18.520 1.00 14.68 9 ILE B O 1
ATOM 1200 N N . THR B 1 12 ? -5.039 3.008 19.347 1.00 15.78 10 THR B N 1
ATOM 1201 C CA . THR B 1 12 ? -5.014 4.190 20.115 1.00 13.68 10 THR B CA 1
ATOM 1202 C C . THR B 1 12 ? -3.752 5.028 19.772 1.00 13.81 10 THR B C 1
ATOM 1203 O O . THR B 1 12 ? -2.835 4.509 19.080 1.00 14.81 10 THR B O 1
ATOM 1207 N N . ASN B 1 13 ? -3.736 6.270 20.167 1.00 14.27 11 ASN B N 1
ATOM 1208 C CA . ASN B 1 13 ? -2.727 7.214 19.900 1.00 14.28 11 ASN B CA 1
ATOM 1209 C C . ASN B 1 13 ? -2.544 7.422 18.413 1.00 15.16 11 ASN B C 1
ATOM 1210 O O . ASN B 1 13 ? -1.410 7.708 17.920 1.00 16.30 11 ASN B O 1
ATOM 1215 N N . LEU B 1 14 ? -3.648 7.409 17.699 1.00 13.06 12 LEU B N 1
ATOM 1216 C CA . LEU B 1 14 ? -3.587 7.593 16.238 1.00 14.30 12 LEU B CA 1
ATOM 1217 C C . LEU B 1 14 ? -3.038 8.973 15.816 1.00 15.01 12 LEU B C 1
ATOM 1218 O O . LEU B 1 14 ? -2.338 9.024 14.799 1.00 17.22 12 LEU B O 1
ATOM 1223 N N . ASN B 1 15 ? -3.264 10.019 16.595 1.00 16.06 13 ASN B N 1
ATOM 1224 C CA . ASN B 1 15 ? -2.759 11.366 16.328 1.00 16.85 13 ASN B CA 1
ATOM 1225 C C . ASN B 1 15 ? -3.081 11.889 14.953 1.00 17.70 13 ASN B C 1
ATOM 1226 O O . ASN B 1 15 ? -2.250 12.514 14.297 1.00 20.81 13 ASN B O 1
ATOM 1231 N N . LEU B 1 16 ? -4.309 11.657 14.521 1.00 16.08 14 LEU B N 1
ATOM 1232 C CA . LEU B 1 16 ? -4.798 12.146 13.246 1.00 15.37 14 LEU B CA 1
ATOM 1233 C C . LEU B 1 16 ? -5.336 13.558 13.435 1.00 16.70 14 LEU B C 1
ATOM 1234 O O . LEU B 1 16 ? -6.329 13.747 14.083 1.00 15.30 14 LEU B O 1
ATOM 1239 N N . HIS B 1 17 ? -4.724 14.520 12.800 1.00 17.74 15 HIS B N 1
ATOM 1240 C CA . HIS B 1 17 ? -5.134 15.904 12.853 1.00 17.39 15 HIS B CA 1
ATOM 1241 C C . HIS B 1 17 ? -5.995 16.309 11.678 1.00 17.43 15 HIS B C 1
ATOM 1242 O O . HIS B 1 17 ? -5.977 15.671 10.642 1.00 16.73 15 HIS B O 1
ATOM 1249 N N . LYS B 1 18 ? -6.732 17.418 11.790 1.00 17.76 16 LYS B N 1
ATOM 1250 C CA . LYS B 1 18 ? -7.487 17.904 10.622 1.00 18.44 16 LYS B CA 1
ATOM 1251 C C . LYS B 1 18 ? -6.543 18.171 9.417 1.00 19.16 16 LYS B C 1
ATOM 1252 O O . LYS B 1 18 ? -5.392 18.577 9.590 1.00 20.84 16 LYS B O 1
ATOM 1258 N N . GLY B 1 19 ? -7.052 17.976 8.213 1.00 19.21 17 GLY B N 1
ATOM 1259 C CA . GLY B 1 19 ? -6.279 18.159 6.995 1.00 19.19 17 GLY B CA 1
ATOM 1260 C C . GLY B 1 19 ? -5.595 16.853 6.568 1.00 23.84 17 GLY B C 1
ATOM 1261 O O . GLY B 1 19 ? -4.821 16.798 5.568 1.00 23.23 17 GLY B O 1
ATOM 1262 N N . HIS B 1 20 ? -5.818 15.792 7.351 1.00 21.47 18 HIS B N 1
ATOM 1263 C CA . HIS B 1 20 ? -5.299 14.482 7.080 1.00 18.01 18 HIS B CA 1
ATOM 1264 C C . HIS B 1 20 ? -6.396 13.443 7.006 1.00 17.94 18 HIS B C 1
ATOM 1265 O O . HIS B 1 20 ? -7.563 13.738 7.364 1.00 16.41 18 HIS B O 1
ATOM 1272 N N . ARG B 1 21 ? -6.066 12.269 6.489 1.00 17.57 19 ARG B N 1
ATOM 1273 C CA . ARG B 1 21 ? -7.065 11.207 6.199 1.00 17.26 19 ARG B CA 1
ATOM 1274 C C . ARG B 1 21 ? -6.505 9.870 6.691 1.00 16.45 19 ARG B C 1
ATOM 1275 O O . AR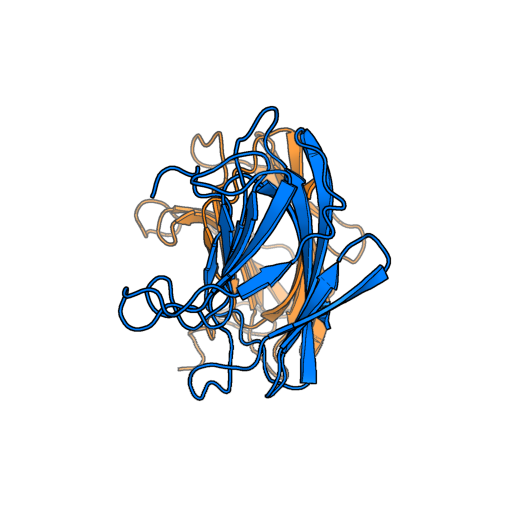G B 1 21 ? -5.252 9.651 6.716 1.00 15.93 19 ARG B O 1
ATOM 1283 N N . VAL B 1 22 ? -7.410 8.979 6.972 1.00 13.46 20 VAL B N 1
ATOM 1284 C CA . VAL B 1 22 ? -7.125 7.613 7.341 1.00 14.89 20 VAL B CA 1
ATOM 1285 C C . VAL B 1 22 ? -7.850 6.708 6.424 1.00 14.23 20 VAL B C 1
ATOM 1286 O O . VAL B 1 22 ? -9.065 6.814 6.212 1.00 15.67 20 VAL B O 1
ATOM 1290 N N . GLU B 1 23 ? -7.102 5.698 5.913 1.00 14.00 21 GLU B N 1
ATOM 1291 C CA . GLU B 1 23 ? -7.604 4.675 5.032 1.00 15.25 21 GLU B CA 1
ATOM 1292 C C . GLU B 1 23 ? -7.608 3.316 5.769 1.00 16.10 21 GLU B C 1
ATOM 1293 O O . GLU B 1 23 ? -6.601 2.958 6.343 1.00 15.71 21 GLU B O 1
ATOM 1299 N N . VAL B 1 24 ? -8.738 2.631 5.806 1.00 12.81 22 VAL B N 1
ATOM 1300 C CA . VAL B 1 24 ? -8.964 1.344 6.474 1.00 14.31 22 VAL B CA 1
ATOM 1301 C C . VAL B 1 24 ? -9.426 0.345 5.436 1.00 14.72 22 VAL B C 1
ATOM 1302 O O . VAL B 1 24 ? -10.461 0.541 4.784 1.00 15.83 22 VAL B O 1
ATOM 1306 N N . ARG B 1 25 ? -8.633 -0.687 5.263 1.00 13.43 23 ARG B N 1
ATOM 1307 C CA . ARG B 1 25 ? -8.957 -1.887 4.526 1.00 14.39 23 ARG B CA 1
ATOM 1308 C C . ARG B 1 25 ? -9.107 -3.079 5.431 1.00 12.95 23 ARG B C 1
ATOM 1309 O O . ARG B 1 25 ? -8.291 -3.271 6.332 1.00 13.58 23 ARG B O 1
ATOM 1317 N N . GLY B 1 26 ? -10.137 -3.838 5.181 1.00 14.82 24 GLY B N 1
ATOM 1318 C CA . GLY B 1 26 ? -10.375 -5.034 5.958 1.00 14.82 24 GLY B CA 1
ATOM 1319 C C . GLY B 1 26 ? -11.348 -5.956 5.331 1.00 15.25 24 GLY B C 1
ATOM 1320 O O . GLY B 1 26 ? -11.968 -5.605 4.346 1.00 15.58 24 GLY B O 1
ATOM 1321 N N . ARG B 1 27 ? -11.525 -7.142 5.923 1.00 14.36 25 ARG B N 1
ATOM 1322 C CA . ARG B 1 27 ? -12.417 -8.153 5.379 1.00 16.73 25 ARG B CA 1
ATOM 1323 C C . ARG B 1 27 ? -13.669 -8.236 6.303 1.00 16.37 25 ARG B C 1
ATOM 1324 O O . ARG B 1 27 ? -13.541 -8.539 7.495 1.00 15.83 25 ARG B O 1
ATOM 1332 N N . ILE B 1 28 ? -14.830 -7.997 5.735 1.00 16.77 26 ILE B N 1
ATOM 1333 C CA . ILE B 1 28 ? -16.066 -7.967 6.496 1.00 15.75 26 ILE B CA 1
ATOM 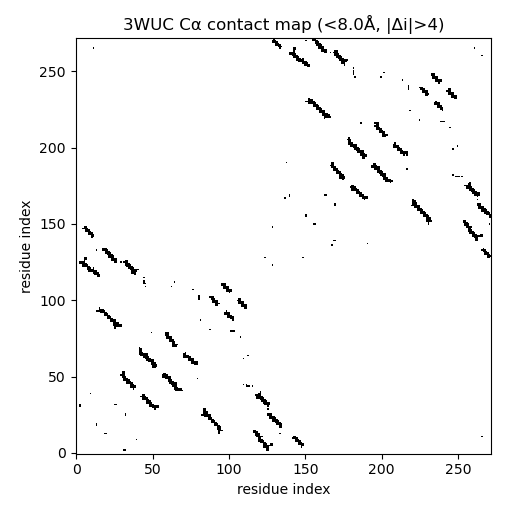1334 C C . ILE B 1 28 ? -16.363 -9.388 6.932 1.00 18.21 26 ILE B C 1
ATOM 1335 O O . ILE B 1 28 ? -16.219 -10.324 6.106 1.00 20.14 26 ILE B O 1
ATOM 1340 N N . ALA B 1 29 ? -16.682 -9.580 8.235 1.00 17.52 27 ALA B N 1
ATOM 1341 C CA . ALA B 1 29 ? -17.078 -10.915 8.668 1.00 19.74 27 ALA B CA 1
ATOM 1342 C C . ALA B 1 29 ? -18.184 -11.579 7.795 1.00 19.88 27 ALA B C 1
ATOM 1343 O O . ALA B 1 29 ? -19.229 -10.990 7.500 1.00 19.51 27 ALA B O 1
ATOM 1345 N N . LYS B 1 30 ? -17.937 -12.844 7.450 1.00 25.23 28 LYS B N 1
ATOM 1346 C CA . LYS B 1 30 ? -18.869 -13.598 6.593 1.00 26.30 28 LYS B CA 1
ATOM 1347 C C . LYS B 1 30 ? -20.194 -13.786 7.328 1.00 22.71 28 LYS B C 1
ATOM 1348 O O . LYS B 1 30 ? -20.222 -14.113 8.514 1.00 28.38 28 LYS B O 1
ATOM 1354 N N . GLY B 1 31 ? -21.256 -13.457 6.631 1.00 23.67 29 GLY B N 1
ATOM 1355 C CA . GLY B 1 31 ? -22.624 -13.747 7.078 1.00 26.49 29 GLY B CA 1
ATOM 1356 C C . GLY B 1 31 ? -23.087 -12.750 8.128 1.00 25.98 29 GLY B C 1
ATOM 1357 O O . GLY B 1 31 ? -24.172 -12.867 8.694 1.00 26.15 29 GLY B O 1
ATOM 1358 N N . THR B 1 32 ? -22.332 -11.675 8.326 1.00 22.61 30 THR B N 1
ATOM 1359 C CA . THR B 1 32 ? -22.572 -10.806 9.470 1.00 21.31 30 THR B CA 1
ATOM 1360 C C . THR B 1 32 ? -23.740 -9.888 9.243 1.00 22.13 30 THR B C 1
ATOM 1361 O O . THR B 1 32 ? -24.142 -9.609 8.093 1.00 23.46 30 THR B O 1
ATOM 1365 N N . ASN B 1 33 ? -24.360 -9.421 10.348 1.00 19.35 31 ASN B N 1
ATOM 1366 C CA . ASN B 1 33 ? -25.468 -8.523 10.194 1.00 18.72 31 ASN B CA 1
ATOM 1367 C C . ASN B 1 33 ? -25.103 -7.050 9.928 1.00 18.34 31 ASN B C 1
ATOM 1368 O O . ASN B 1 33 ? -25.888 -6.259 9.519 1.00 17.94 31 ASN B O 1
ATOM 1373 N N . ARG B 1 34 ? -23.887 -6.675 10.351 1.00 16.87 32 ARG B N 1
ATOM 1374 C CA . ARG B 1 34 ? -23.457 -5.287 10.320 1.00 16.52 32 ARG B CA 1
ATOM 1375 C C . ARG B 1 34 ? -21.979 -5.282 10.712 1.00 16.37 32 ARG B C 1
ATOM 1376 O O . ARG B 1 34 ? -21.458 -6.251 11.332 1.00 17.06 32 ARG B O 1
ATOM 1384 N N . PHE B 1 35 ? -21.318 -4.187 10.327 1.00 15.02 33 PHE B N 1
ATOM 1385 C CA . PHE B 1 35 ? -19.924 -3.940 10.743 1.00 14.10 33 PHE B CA 1
ATOM 1386 C C . PHE B 1 35 ? -19.715 -2.485 10.973 1.00 12.93 33 PHE B C 1
ATOM 1387 O O . PHE B 1 35 ? -20.489 -1.615 10.559 1.00 14.29 33 PHE B O 1
ATOM 1395 N N . ALA B 1 36 ? -18.658 -2.079 11.658 1.00 12.60 34 ALA B N 1
ATOM 1396 C CA . ALA B 1 36 ? -18.431 -0.695 11.921 1.00 13.26 34 ALA B CA 1
ATOM 1397 C C . ALA B 1 36 ? -16.978 -0.342 11.954 1.00 13.70 34 ALA B C 1
ATOM 1398 O O . ALA B 1 36 ? -16.138 -1.191 12.398 1.00 14.12 34 ALA B O 1
ATOM 1400 N N . VAL B 1 37 ? -16.709 0.894 11.562 1.00 11.57 35 VAL B N 1
ATOM 1401 C CA . VAL B 1 37 ? -15.413 1.557 11.805 1.00 14.02 35 VAL B CA 1
ATOM 1402 C C . VAL B 1 37 ? -15.734 2.837 12.553 1.00 13.40 35 VAL B C 1
ATOM 1403 O O . VAL B 1 37 ? -16.599 3.628 12.195 1.00 14.43 35 VAL B O 1
ATOM 1407 N N . ASP B 1 38 ? -15.107 2.990 13.727 1.00 13.95 36 ASP B N 1
ATOM 1408 C CA . ASP B 1 38 ? -15.349 4.068 14.651 1.00 14.87 36 ASP B CA 1
ATOM 1409 C C . ASP B 1 38 ? -14.114 4.913 14.827 1.00 14.26 36 ASP B C 1
ATOM 1410 O O . ASP B 1 38 ? -12.965 4.423 14.915 1.00 15.56 36 ASP B O 1
ATOM 1415 N N . LEU B 1 39 ? -14.310 6.184 14.860 1.00 12.59 37 LEU B N 1
ATOM 1416 C CA . LEU B 1 39 ? -13.288 7.211 15.058 1.00 14.42 37 LEU B CA 1
ATOM 1417 C C . LEU B 1 39 ? -13.626 8.143 16.174 1.00 14.52 37 LEU B C 1
ATOM 1418 O O . LEU B 1 39 ? -14.779 8.630 16.261 1.00 13.14 37 LEU B O 1
ATOM 1423 N N . GLY B 1 40 ? -12.677 8.454 17.067 1.00 13.79 38 GLY B N 1
ATOM 1424 C CA . GLY B 1 40 ? -12.964 9.416 18.116 1.00 13.83 38 GLY B CA 1
ATOM 1425 C C . GLY B 1 40 ? -11.819 9.550 19.050 1.00 14.60 38 GLY B C 1
ATOM 1426 O O . GLY B 1 40 ? -10.658 9.482 18.651 1.00 14.91 38 GLY B O 1
ATOM 1427 N N . THR B 1 41 ? -12.160 9.871 20.298 1.00 18.44 39 THR B N 1
ATOM 1428 C CA . THR B 1 41 ? -11.127 9.989 21.337 1.00 19.96 39 THR B CA 1
ATOM 1429 C C . THR B 1 41 ? -10.998 8.780 22.181 1.00 20.83 39 THR B C 1
ATOM 1430 O O . THR B 1 41 ? -9.864 8.572 22.704 1.00 25.88 39 THR B O 1
ATOM 1434 N N . ASP B 1 42 ? -12.018 7.932 22.340 1.00 21.73 40 ASP B N 1
ATOM 1435 C CA . ASP B 1 42 ? -12.051 6.669 23.038 1.00 21.44 40 ASP B CA 1
ATOM 1436 C C . ASP B 1 42 ? -13.387 6.056 22.716 1.00 21.06 40 ASP B C 1
ATOM 1437 O O . ASP B 1 42 ? -14.253 6.656 21.926 1.00 19.50 40 ASP B O 1
ATOM 1442 N N . SER B 1 43 ? -13.698 4.904 23.268 1.00 22.02 41 SER B N 1
ATOM 1443 C CA . SER B 1 43 ? -14.871 4.166 22.875 1.00 20.38 41 SER B CA 1
ATOM 1444 C C . SER B 1 43 ? -16.199 4.858 23.327 1.00 18.97 41 SER B C 1
ATOM 1445 O O . SER B 1 43 ? -17.276 4.576 22.788 1.00 22.95 41 SER B O 1
ATOM 1448 N N . ARG B 1 44 ? -16.059 5.756 24.286 1.00 19.58 42 ARG B N 1
ATOM 1449 C CA . ARG B 1 44 ? -17.207 6.495 24.791 1.00 18.22 42 ARG B CA 1
ATOM 1450 C C . ARG B 1 44 ? -17.483 7.779 24.042 1.00 16.61 42 ARG B C 1
ATOM 1451 O O . ARG B 1 44 ? -18.529 8.437 24.241 1.00 15.65 42 ARG B O 1
ATOM 1459 N N . ASN B 1 45 ? -16.541 8.248 23.235 1.00 15.75 43 ASN B N 1
ATOM 1460 C CA . ASN B 1 45 ? -16.594 9.555 22.611 1.00 16.15 43 ASN B CA 1
ATOM 1461 C C . ASN B 1 45 ? -16.108 9.373 21.179 1.00 16.08 43 ASN B C 1
ATOM 1462 O O . ASN B 1 45 ? -14.911 9.517 20.889 1.00 16.88 43 ASN B O 1
ATOM 1467 N N . LEU B 1 46 ? -17.107 9.216 20.330 1.00 13.24 44 LEU B N 1
ATOM 1468 C CA . LEU B 1 46 ? -16.943 8.931 18.864 1.00 14.40 44 LEU B CA 1
ATOM 1469 C C . LEU B 1 46 ? -17.389 10.136 18.058 1.00 14.40 44 LEU B C 1
ATOM 1470 O O . LEU B 1 46 ? -18.536 10.560 18.111 1.00 12.86 44 LEU B O 1
ATOM 1475 N N . ILE B 1 47 ? -16.503 10.691 17.234 1.00 13.66 45 ILE B N 1
ATOM 1476 C CA . ILE B 1 47 ? -16.883 11.739 16.281 1.00 13.15 45 ILE B CA 1
ATOM 1477 C C . ILE B 1 47 ? -17.508 11.107 15.047 1.00 12.92 45 ILE B C 1
ATOM 1478 O O . ILE B 1 47 ? -18.315 11.815 14.416 1.00 14.76 45 ILE B O 1
ATOM 1483 N N . CYS B 1 48 ? -17.163 9.857 14.732 1.00 12.62 46 CYS B N 1
ATOM 1484 C CA . CYS B 1 48 ? -17.813 9.187 13.629 1.00 14.66 46 CYS B CA 1
ATOM 1485 C C . CYS B 1 48 ? -17.860 7.699 13.853 1.00 14.18 46 CYS B C 1
ATOM 1486 O O . CYS B 1 48 ? -16.827 7.044 13.892 1.00 14.73 46 CYS B O 1
ATOM 1489 N N . HIS B 1 49 ? -19.058 7.164 14.035 1.00 12.31 47 HIS B N 1
ATOM 1490 C CA . HIS B 1 49 ? -19.347 5.736 14.025 1.00 12.52 47 HIS B CA 1
ATOM 1491 C C . HIS B 1 49 ? -19.972 5.422 12.687 1.00 13.35 47 HIS B C 1
ATOM 1492 O O . HIS B 1 49 ? -21.002 5.983 12.397 1.00 14.36 47 HIS B O 1
ATOM 1499 N N . CYS B 1 50 ? -19.285 4.656 11.830 1.00 12.81 48 CYS B N 1
ATOM 1500 C CA . CYS B 1 50 ? -19.732 4.351 10.448 1.00 12.90 48 CYS B CA 1
ATOM 1501 C C . CYS B 1 50 ? -20.102 2.894 10.467 1.00 12.70 48 CYS B C 1
ATOM 1502 O O . CYS B 1 50 ? -19.271 2.024 10.582 1.00 13.63 48 CYS B O 1
ATOM 1505 N N . ASN B 1 51 ? -21.418 2.639 10.356 1.00 13.13 49 ASN B N 1
ATOM 1506 C CA . ASN B 1 51 ? -21.976 1.387 10.621 1.00 12.99 49 ASN B CA 1
ATOM 1507 C C . ASN B 1 51 ? -22.850 0.823 9.460 1.00 13.27 49 ASN B C 1
ATOM 1508 O O . ASN B 1 51 ? -24.076 0.878 9.486 1.00 13.88 49 ASN B O 1
ATOM 1513 N N . PRO B 1 52 ? -22.214 0.292 8.424 1.00 14.18 50 PRO B N 1
ATOM 1514 C CA . PRO B 1 52 ? -23.051 -0.356 7.431 1.00 15.30 50 PRO B CA 1
ATOM 1515 C C . PRO B 1 52 ? -23.772 -1.579 7.989 1.00 14.79 50 PRO B C 1
ATOM 1516 O O . PRO B 1 52 ? -23.207 -2.422 8.635 1.00 13.04 50 PRO B O 1
ATOM 1520 N N . ARG B 1 53 ? -25.117 -1.611 7.773 1.00 14.39 51 ARG B N 1
ATOM 1521 C CA . ARG B 1 53 ? -26.007 -2.646 8.266 1.00 15.46 51 ARG B CA 1
ATOM 1522 C C . ARG B 1 53 ? -26.601 -3.427 7.110 1.00 16.70 51 ARG B C 1
ATOM 1523 O O . ARG B 1 53 ? -27.342 -2.854 6.289 1.00 16.87 51 ARG B O 1
ATOM 1531 N N . PHE B 1 54 ? -26.225 -4.686 7.089 1.00 15.69 52 PHE B N 1
ATOM 1532 C CA . PHE B 1 54 ? -26.853 -5.639 6.148 1.00 17.29 52 PHE B CA 1
ATOM 1533 C C . PHE B 1 54 ? -28.342 -5.830 6.573 1.00 18.23 52 PHE B C 1
ATOM 1534 O O . PHE B 1 54 ? -29.263 -5.636 5.763 1.00 20.01 52 PHE B O 1
ATOM 1542 N N . GLU B 1 55 ? -28.545 -6.226 7.807 1.00 22.24 53 GLU B N 1
ATOM 1543 C CA . GLU B 1 55 ? -29.865 -6.246 8.441 1.00 22.60 53 GLU B CA 1
ATOM 1544 C C . GLU B 1 55 ? -29.725 -6.115 9.947 1.00 20.64 53 GLU B C 1
ATOM 1545 O O . GLU B 1 55 ? -29.269 -7.018 10.601 1.00 20.19 53 GLU B O 1
ATOM 1551 N N . TYR B 1 56 ? -30.143 -4.979 10.477 1.00 21.23 54 TYR B N 1
ATOM 1552 C CA . TYR B 1 56 ? -30.086 -4.723 11.896 1.00 21.19 54 TYR B CA 1
ATOM 1553 C C . TYR B 1 56 ? -31.123 -3.713 12.232 1.00 23.17 54 TYR B C 1
ATOM 1554 O O . TYR B 1 56 ? -31.269 -2.695 11.579 1.00 24.97 54 TYR B O 1
ATOM 1563 N N . SER B 1 57 ? -31.864 -3.955 13.314 1.00 26.71 55 SER B N 1
ATOM 1564 C CA . SER B 1 57 ? -32.916 -3.070 13.723 1.00 27.77 55 SER B CA 1
ATOM 1565 C C . SER B 1 57 ? -33.890 -2.887 12.560 1.00 23.68 55 SER B C 1
ATOM 1566 O O . SER B 1 57 ? -34.178 -3.863 11.863 1.00 27.72 55 SER B O 1
ATOM 1569 N N . VAL B 1 58 ? -34.331 -1.668 12.299 1.00 24.00 56 VAL B N 1
ATOM 1570 C CA . VAL B 1 58 ? -35.206 -1.392 11.164 1.00 23.47 56 VAL B CA 1
ATOM 1571 C C . VAL B 1 58 ? -34.469 -1.235 9.819 1.00 25.27 56 VAL B C 1
ATOM 1572 O O . VAL B 1 58 ? -35.057 -0.866 8.799 1.00 27.92 56 VAL B O 1
ATOM 1576 N N . ASP B 1 59 ? -33.162 -1.474 9.808 1.00 21.60 57 ASP B N 1
ATOM 1577 C CA . ASP B 1 59 ? -32.312 -1.118 8.695 1.00 22.76 57 ASP B CA 1
ATOM 1578 C C . ASP B 1 59 ? -31.848 -2.331 7.908 1.00 20.85 57 ASP B C 1
ATOM 1579 O O . ASP B 1 59 ? -31.382 -3.342 8.461 1.00 23.95 57 ASP B O 1
ATOM 1584 N N . LYS B 1 60 ? -32.010 -2.223 6.604 1.00 22.01 58 LYS B N 1
ATOM 1585 C CA . LYS B 1 60 ? -31.602 -3.231 5.650 1.00 23.11 58 LYS B CA 1
ATOM 1586 C C . LYS B 1 60 ? -30.714 -2.609 4.554 1.00 20.64 58 LYS B C 1
ATOM 1587 O O . LYS B 1 60 ? -31.130 -1.680 3.885 1.00 21.07 58 LYS B O 1
ATOM 1593 N N . ASN B 1 61 ? -29.504 -3.122 4.356 1.00 21.61 59 ASN B N 1
ATOM 1594 C CA . ASN B 1 61 ? -28.581 -2.555 3.359 1.00 20.23 59 ASN B CA 1
ATOM 1595 C C . ASN B 1 61 ? -28.474 -1.043 3.398 1.00 21.56 59 ASN B C 1
ATOM 1596 O O . ASN B 1 61 ? -28.603 -0.313 2.405 1.00 22.01 59 ASN B O 1
ATOM 1601 N N . THR B 1 62 ? -28.226 -0.549 4.643 1.00 19.50 60 THR B N 1
ATOM 1602 C CA . THR B 1 62 ? -28.221 0.870 4.934 1.00 20.38 60 THR B CA 1
ATOM 1603 C C . THR B 1 62 ? -27.000 1.191 5.807 1.00 17.42 60 THR B C 1
ATOM 1604 O O . THR B 1 62 ? -26.714 0.376 6.699 1.00 19.19 60 THR B O 1
ATOM 1608 N N . ILE B 1 63 ? -26.360 2.324 5.484 1.00 16.71 61 ILE B N 1
ATOM 1609 C CA . ILE B 1 63 ? -25.297 2.860 6.334 1.00 16.04 61 ILE B CA 1
ATOM 1610 C C . ILE B 1 63 ? -25.914 3.748 7.386 1.00 14.62 61 ILE B C 1
ATOM 1611 O O . ILE B 1 63 ? -26.585 4.758 7.092 1.00 14.48 61 ILE B O 1
ATOM 1616 N N . VAL B 1 64 ? -25.608 3.447 8.684 1.00 14.14 62 VAL B N 1
ATOM 1617 C CA . VAL B 1 64 ? -25.899 4.304 9.793 1.00 15.71 62 VAL B CA 1
ATOM 1618 C C . VAL B 1 64 ? -24.631 5.005 10.240 1.00 14.87 62 VAL B C 1
ATOM 1619 O O . VAL B 1 64 ? -23.618 4.275 10.495 1.00 15.73 62 VAL B O 1
ATOM 1623 N N . LEU B 1 65 ? -24.652 6.322 10.286 1.00 15.82 63 LEU B N 1
ATOM 1624 C CA A LEU B 1 65 ? -23.583 7.110 10.904 0.50 14.67 63 LEU B CA 1
ATOM 1625 C CA B LEU B 1 65 ? -23.596 7.118 10.907 0.50 14.78 63 LEU B CA 1
ATOM 1626 C C . LEU B 1 65 ? -24.113 7.767 12.188 1.00 16.65 63 LEU B C 1
ATOM 1627 O O . LEU B 1 65 ? -25.252 8.234 12.273 1.00 15.08 63 LEU B O 1
ATOM 1636 N N . ASN B 1 66 ? -23.253 7.821 13.214 1.00 13.12 64 ASN B N 1
ATOM 1637 C CA . ASN B 1 66 ? -23.666 8.566 14.404 1.00 13.41 64 ASN B CA 1
ATOM 1638 C C . ASN B 1 66 ? -22.413 9.041 15.099 1.00 14.69 64 ASN B C 1
ATOM 1639 O O . ASN B 1 66 ? -21.312 8.726 14.675 1.00 15.37 64 ASN B O 1
ATOM 1644 N N . SER B 1 67 ? -22.627 9.832 16.133 1.00 12.45 65 SER B N 1
ATOM 1645 C CA . SER B 1 67 ? -21.591 10.213 17.079 1.00 14.45 65 SER B CA 1
ATOM 1646 C C . SER B 1 67 ? -21.992 9.728 18.460 1.00 15.38 65 SER B C 1
ATOM 1647 O O . SER B 1 67 ? -23.116 9.396 18.726 1.00 16.20 65 SER B O 1
ATOM 1650 N N . LYS B 1 68 ? -21.013 9.703 19.365 1.00 13.42 66 LYS B N 1
ATOM 1651 C CA . LYS B 1 68 ? -21.338 9.218 20.738 1.00 14.78 66 LYS B CA 1
ATOM 1652 C C . LYS B 1 68 ? -20.556 10.172 21.665 1.00 14.24 66 LYS B C 1
ATOM 1653 O O . LYS B 1 68 ? -19.382 10.563 21.412 1.00 14.18 66 LYS B O 1
ATOM 1659 N N . GLN B 1 69 ? -21.244 10.727 22.702 1.00 15.84 67 GLN B N 1
ATOM 1660 C CA . GLN B 1 69 ? -20.575 11.575 23.688 1.00 17.53 67 GLN B CA 1
ATOM 1661 C C . GLN B 1 69 ? -20.881 11.128 25.071 1.00 18.05 67 GLN B C 1
ATOM 1662 O O . GLN B 1 69 ? -22.031 10.832 25.399 1.00 18.91 67 GLN B O 1
ATOM 1668 N N . ASN B 1 70 ? -19.834 10.941 25.853 1.00 19.93 68 ASN B N 1
ATOM 1669 C CA . ASN B 1 70 ? -20.012 10.436 27.230 1.00 20.58 68 ASN B CA 1
ATOM 1670 C C . ASN B 1 70 ? -20.838 9.147 27.232 1.00 18.73 68 ASN B C 1
ATOM 1671 O O . ASN B 1 70 ? -21.691 8.913 28.111 1.00 19.65 68 ASN B O 1
ATOM 1676 N N . ASP B 1 71 ? -20.578 8.244 26.272 1.00 17.11 69 ASP B N 1
ATOM 1677 C CA . ASP B 1 71 ? -21.246 7.021 26.074 1.00 15.22 69 ASP B CA 1
ATOM 1678 C C . ASP B 1 71 ? -22.770 7.062 25.775 1.00 14.14 69 ASP B C 1
ATOM 1679 O O . ASP B 1 71 ? -23.474 6.040 25.908 1.00 17.48 69 ASP B O 1
ATOM 1684 N N . VAL B 1 72 ? -23.186 8.187 25.230 1.00 16.25 70 VAL B N 1
ATOM 1685 C CA . VAL B 1 72 ? -24.543 8.325 24.786 1.00 15.02 70 VAL B CA 1
ATOM 1686 C C . VAL B 1 72 ? -24.583 8.665 23.272 1.00 12.90 70 VAL B C 1
ATOM 1687 O O . VAL B 1 72 ? -23.930 9.613 22.843 1.00 14.92 70 VAL B O 1
ATOM 1691 N N . TRP B 1 73 ? -25.344 7.884 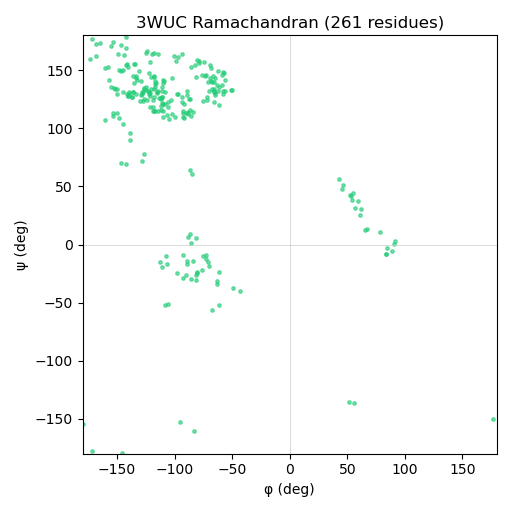22.581 1.00 14.00 71 TRP B N 1
ATOM 1692 C CA . TRP B 1 73 ? -25.480 8.094 21.106 1.00 13.60 71 TRP B CA 1
ATOM 1693 C C . TRP B 1 73 ? -26.315 9.336 20.798 1.00 18.01 71 TRP B C 1
ATOM 1694 O O . TRP B 1 73 ? -27.231 9.676 21.544 1.00 16.64 71 TRP B O 1
ATOM 1705 N N . ASP B 1 74 ? -25.957 10.016 19.715 1.00 15.33 72 ASP B N 1
ATOM 1706 C CA . ASP B 1 74 ? -26.633 11.248 19.243 1.00 16.55 72 ASP B CA 1
ATOM 1707 C C . ASP B 1 74 ? -27.650 10.743 18.172 1.00 13.76 72 ASP B C 1
ATOM 1708 O O . ASP B 1 74 ? -28.105 9.632 18.259 1.00 15.90 72 ASP B O 1
ATOM 1713 N N . ILE B 1 75 ? -27.982 11.632 17.199 1.00 15.86 73 ILE B N 1
ATOM 1714 C CA . ILE B 1 75 ? -29.018 11.259 16.190 1.00 14.81 73 ILE B CA 1
ATOM 1715 C C . ILE B 1 75 ? -28.370 10.554 14.970 1.00 13.77 73 ILE B C 1
ATOM 1716 O O . ILE B 1 75 ? -27.412 11.078 14.453 1.00 16.86 73 ILE B O 1
ATOM 1721 N N . GLU B 1 76 ? -28.951 9.451 14.580 1.00 12.39 74 GLU B N 1
ATOM 1722 C CA . GLU B 1 76 ? -28.441 8.665 13.450 1.00 14.38 74 GLU B CA 1
ATOM 1723 C C . GLU B 1 76 ? -28.650 9.436 12.152 1.00 17.78 74 GLU B C 1
ATOM 1724 O O . GLU B 1 76 ? -29.691 10.060 11.899 1.00 17.67 74 GLU B O 1
ATOM 1730 N N . LYS B 1 77 ? -27.677 9.361 11.277 1.00 14.35 75 LYS B N 1
ATOM 1731 C CA . LYS B 1 77 ? -27.807 9.759 9.867 1.00 16.65 75 LYS B CA 1
ATOM 1732 C C . LYS B 1 77 ? -27.737 8.508 9.023 1.00 17.70 75 LYS B C 1
ATOM 1733 O O . LYS B 1 77 ? -26.891 7.624 9.196 1.00 17.37 75 LYS B O 1
ATOM 1739 N N . LYS B 1 78 ? -28.652 8.346 8.079 1.00 19.96 76 LYS B N 1
ATOM 1740 C CA . LYS B 1 78 ? -28.683 7.127 7.321 1.00 20.26 76 LYS B CA 1
ATOM 1741 C C . LYS B 1 78 ? -28.419 7.427 5.842 1.00 19.87 76 LYS B C 1
ATOM 1742 O O . LYS B 1 78 ? -28.880 8.479 5.332 1.00 25.09 76 LYS B O 1
ATOM 1748 N N . GLU B 1 79 ? -27.677 6.560 5.219 1.00 20.81 77 GLU B N 1
ATOM 1749 C CA . GLU B 1 79 ? -27.304 6.637 3.774 1.00 20.05 77 GLU B CA 1
ATOM 1750 C C . GLU B 1 79 ? -27.708 5.280 3.130 1.00 20.38 77 GLU B C 1
ATOM 1751 O O . GLU B 1 79 ? -27.401 4.161 3.588 1.00 18.61 77 GLU B O 1
ATOM 1757 N N . THR B 1 80 ? -28.349 5.404 1.956 1.00 21.56 78 THR B N 1
ATOM 1758 C CA . THR B 1 80 ? -28.890 4.281 1.282 1.00 20.92 78 THR B CA 1
ATOM 1759 C C . THR B 1 80 ? -27.868 3.640 0.341 1.00 19.13 78 THR B C 1
ATOM 1760 O O . THR B 1 80 ? -28.050 2.513 -0.023 1.00 21.08 78 THR B O 1
ATOM 1764 N N . ALA B 1 81 ? -26.806 4.336 0.000 1.00 19.02 79 ALA B N 1
ATOM 1765 C CA . ALA B 1 81 ? -25.754 3.713 -0.874 1.00 20.90 79 ALA B CA 1
ATOM 1766 C C . ALA B 1 81 ? -25.116 2.568 -0.063 1.00 20.65 79 ALA B C 1
ATOM 1767 O O . ALA B 1 81 ? -24.789 2.793 1.143 1.00 20.51 79 ALA B O 1
ATOM 1769 N N . PHE B 1 82 ? -24.968 1.381 -0.662 1.00 18.66 80 PHE B N 1
ATOM 1770 C CA . PHE B 1 82 ? -24.512 0.217 0.138 1.00 16.62 80 PHE B CA 1
ATOM 1771 C C . PHE B 1 82 ? -23.556 -0.712 -0.608 1.00 16.01 80 PHE B C 1
ATOM 1772 O O . PHE B 1 82 ? -23.897 -1.828 -0.952 1.00 17.79 80 PHE B O 1
ATOM 1780 N N . PRO B 1 83 ? -22.330 -0.173 -0.855 1.00 14.87 81 PRO B N 1
ATOM 1781 C CA . PRO B 1 83 ? -21.345 -0.946 -1.678 1.00 15.52 81 PRO B CA 1
ATOM 1782 C C . PRO B 1 83 ? -20.514 -1.920 -0.876 1.00 14.08 81 PRO B C 1
ATOM 1783 O O . PRO B 1 83 ? -19.312 -1.786 -0.788 1.00 15.34 81 PRO B O 1
ATOM 1787 N N . PHE B 1 84 ? -21.187 -2.927 -0.280 1.00 15.13 82 PHE B N 1
ATOM 1788 C CA . PHE B 1 84 ? -20.540 -3.891 0.574 1.00 16.07 82 PHE B CA 1
ATOM 1789 C C . PHE B 1 84 ? -21.145 -5.274 0.442 1.00 16.52 82 PHE B C 1
ATOM 1790 O O . PHE B 1 84 ? -22.311 -5.406 0.126 1.00 19.07 82 PHE B O 1
ATOM 1798 N N . LYS B 1 85 ? -20.325 -6.263 0.660 1.00 15.50 83 LYS B N 1
ATOM 1799 C CA . LYS B 1 85 ? -20.725 -7.674 0.680 1.00 18.96 83 LYS B CA 1
ATOM 1800 C C . LYS B 1 85 ? -20.053 -8.363 1.845 1.00 19.14 83 LYS B C 1
ATOM 1801 O O . LYS B 1 85 ? -18.790 -8.334 2.003 1.00 18.85 83 LYS B O 1
ATOM 1807 N N . SER B 1 86 ? -20.862 -9.045 2.685 1.00 20.72 84 SER B N 1
ATOM 1808 C CA . SER B 1 86 ? -20.257 -9.693 3.798 1.00 20.41 84 SER B CA 1
ATOM 1809 C C . SER B 1 86 ? -19.301 -10.816 3.339 1.00 20.12 84 SER B C 1
ATOM 1810 O O . SER B 1 86 ? -19.533 -11.486 2.289 1.00 22.05 84 SER B O 1
ATOM 1813 N N . GLY B 1 87 ? -18.196 -10.991 4.045 1.00 21.37 85 GLY B N 1
ATOM 1814 C CA . GLY B 1 87 ? -17.151 -11.910 3.690 1.00 21.17 85 GLY B CA 1
ATOM 1815 C C . GLY B 1 87 ? -16.132 -11.394 2.690 1.00 20.95 85 GLY B C 1
ATOM 1816 O O . GLY B 1 87 ? -15.055 -12.015 2.562 1.00 20.68 85 GLY B O 1
ATOM 1817 N N . SER B 1 88 ? -16.405 -10.211 2.118 1.00 18.74 86 SER B N 1
ATOM 1818 C CA . SER B 1 88 ? -15.482 -9.603 1.178 1.00 18.78 86 SER B CA 1
ATOM 1819 C C . SER B 1 88 ? -14.615 -8.489 1.794 1.00 19.02 86 SER B C 1
ATOM 1820 O O . SER B 1 88 ? -14.908 -7.920 2.874 1.00 17.16 86 SER B O 1
ATOM 1823 N N . GLU B 1 89 ? -13.551 -8.175 1.103 1.00 17.79 87 GLU B N 1
ATOM 1824 C CA . GLU B 1 89 ? -12.768 -6.998 1.425 1.00 16.98 87 GLU B CA 1
ATOM 1825 C C . GLU B 1 89 ? -13.520 -5.717 1.121 1.00 16.59 87 GLU B C 1
ATOM 1826 O O . GLU B 1 89 ? -14.434 -5.638 0.277 1.00 17.87 87 GLU B O 1
ATOM 1832 N N . THR B 1 90 ? -13.190 -4.650 1.876 1.00 16.80 88 THR B N 1
ATOM 1833 C CA . THR B 1 90 ? -13.733 -3.375 1.667 1.00 15.40 88 THR B CA 1
ATOM 1834 C C . THR B 1 90 ? -12.704 -2.327 2.068 1.00 14.84 88 THR B C 1
ATOM 1835 O O . THR B 1 90 ? -11.682 -2.656 2.669 1.00 15.65 88 THR B O 1
ATOM 1839 N N . MET B 1 91 ? -12.904 -1.129 1.662 1.00 14.66 89 MET B N 1
ATOM 1840 C CA . MET B 1 91 ? -12.020 0.014 1.985 1.00 15.79 89 MET B CA 1
ATOM 1841 C C . MET B 1 91 ? -12.881 1.233 2.281 1.00 16.38 89 MET B C 1
ATOM 1842 O O . MET B 1 91 ? -13.776 1.569 1.520 1.00 16.54 89 MET B O 1
ATOM 1847 N N . LEU B 1 92 ? -12.619 1.909 3.423 1.00 15.02 90 LEU B N 1
ATOM 1848 C CA . LEU B 1 92 ? -13.248 3.158 3.774 1.00 14.83 90 LEU B CA 1
ATOM 1849 C C . LEU B 1 92 ? -12.178 4.190 4.054 1.00 14.98 90 LEU B C 1
ATOM 1850 O O . LEU B 1 92 ? -11.183 3.853 4.722 1.00 14.52 90 LEU B O 1
ATOM 1855 N N . ILE B 1 93 ? -12.327 5.386 3.549 1.00 13.90 91 ILE B N 1
ATOM 1856 C CA . ILE B 1 93 ? -11.343 6.454 3.754 1.00 13.79 91 ILE B CA 1
ATOM 1857 C C . ILE B 1 93 ? -12.083 7.598 4.462 1.00 15.69 91 ILE B C 1
ATOM 1858 O O . ILE B 1 93 ? -13.175 7.982 4.085 1.00 15.53 91 ILE B O 1
ATOM 1863 N N . PHE B 1 94 ? -11.487 8.151 5.510 1.00 13.10 92 PHE B N 1
ATOM 1864 C CA . PHE B 1 94 ? -12.098 9.247 6.287 1.00 12.43 92 PHE B CA 1
ATOM 1865 C C . PHE B 1 94 ? -11.216 10.458 6.221 1.00 13.73 92 PHE B C 1
ATOM 1866 O O . PHE B 1 94 ? -10.077 10.397 6.679 1.00 14.39 92 PHE B O 1
ATOM 1874 N N . ASP B 1 95 ? -11.704 11.549 5.684 1.00 14.89 93 ASP B N 1
ATOM 1875 C CA . ASP B 1 95 ? -10.991 12.824 5.614 1.00 15.54 93 ASP B CA 1
ATOM 1876 C C . ASP B 1 95 ? -11.392 13.629 6.847 1.00 15.98 93 ASP B C 1
ATOM 1877 O O . ASP B 1 95 ? -12.559 13.909 7.017 1.00 15.34 93 ASP B O 1
ATOM 1882 N N . PHE B 1 96 ? -10.480 13.912 7.748 1.00 14.72 94 PHE B N 1
ATOM 1883 C CA . PHE B 1 96 ? -10.798 14.651 8.940 1.00 15.36 94 PHE B CA 1
ATOM 1884 C C . PHE B 1 96 ? -10.676 16.156 8.726 1.00 15.67 94 PHE B C 1
ATOM 1885 O O . PHE B 1 96 ? -9.577 16.671 8.452 1.00 16.78 94 PHE B O 1
ATOM 1893 N N . GLU B 1 97 ? -11.842 16.855 8.811 1.00 18.20 95 GLU B N 1
ATOM 1894 C CA . GLU B 1 97 ? -11.941 18.302 8.711 1.00 17.79 95 GLU B CA 1
ATOM 1895 C C . GLU B 1 97 ? -13.083 18.648 9.655 1.00 20.01 95 GLU B C 1
ATOM 1896 O O . GLU B 1 97 ? -13.738 17.741 10.245 1.00 19.46 95 GLU B O 1
ATOM 1902 N N . ASP B 1 98 ? -13.411 19.957 9.759 1.00 21.01 96 ASP B N 1
ATOM 1903 C CA . ASP B 1 98 ? -14.598 20.347 10.470 1.00 19.40 96 ASP B CA 1
ATOM 1904 C C . ASP B 1 98 ? -15.808 19.592 10.058 1.00 18.81 96 ASP B C 1
ATOM 1905 O O . ASP B 1 98 ? -16.710 19.287 10.873 1.00 20.88 96 ASP B O 1
ATOM 1910 N N . CYS B 1 99 ? -15.910 19.294 8.765 1.00 19.38 97 CYS B N 1
ATOM 1911 C CA . CYS B 1 99 ? -16.874 18.331 8.242 1.00 19.09 97 CYS B CA 1
ATOM 1912 C C . CYS B 1 99 ? -16.083 17.108 7.785 1.00 19.79 97 CYS B C 1
ATOM 1913 O O . CYS B 1 99 ? -15.208 17.276 6.916 1.00 21.79 97 CYS B O 1
ATOM 1916 N N . ILE B 1 100 ? -16.290 15.979 8.428 1.00 16.01 98 ILE B N 1
ATOM 1917 C CA . ILE B 1 100 ? -15.668 14.701 8.023 1.00 16.71 98 ILE B CA 1
ATOM 1918 C C . ILE B 1 100 ? -16.249 14.304 6.709 1.00 18.99 98 ILE B C 1
ATOM 1919 O O . ILE B 1 100 ? -17.455 14.509 6.446 1.00 20.28 98 ILE B O 1
ATOM 1924 N N . THR B 1 101 ? -15.402 13.767 5.808 1.00 15.01 99 THR B N 1
ATOM 1925 C CA . THR B 1 101 ? -15.883 13.158 4.613 1.00 15.92 99 THR B CA 1
ATOM 1926 C C . THR B 1 101 ? -15.624 11.627 4.677 1.00 15.34 99 THR B C 1
ATOM 1927 O O . THR B 1 101 ? -14.458 11.235 4.783 1.00 16.28 99 THR B O 1
ATOM 1931 N N . VAL B 1 102 ? -16.665 10.821 4.623 1.00 14.32 100 VAL B N 1
ATOM 1932 C CA . VAL B 1 102 ? -16.558 9.354 4.540 1.00 13.92 100 VAL B CA 1
ATOM 1933 C C . VAL B 1 102 ? -16.573 8.987 3.028 1.00 14.47 100 VAL B C 1
ATOM 1934 O O . VAL B 1 102 ? -17.610 9.209 2.359 1.00 14.59 100 VAL B O 1
ATOM 1938 N N . HIS B 1 103 ? -15.425 8.558 2.496 1.00 12.97 101 HIS B N 1
ATOM 1939 C CA . HIS B 1 103 ? -15.305 8.078 1.114 1.00 13.80 101 HIS B CA 1
ATOM 1940 C C . HIS B 1 103 ? -15.656 6.621 1.053 1.00 13.43 101 HIS B C 1
ATOM 1941 O O . HIS B 1 103 ? -14.938 5.734 1.550 1.00 13.41 101 HIS B O 1
ATOM 1948 N N . LEU B 1 104 ? -16.777 6.312 0.443 1.00 12.52 102 LEU B N 1
ATOM 1949 C CA . LEU B 1 104 ? -17.206 4.994 0.235 1.00 11.90 102 LEU B CA 1
ATOM 1950 C C . LEU B 1 104 ? -16.449 4.338 -0.980 1.00 13.32 102 LEU B C 1
ATOM 1951 O O . LEU B 1 104 ? -16.062 5.123 -1.891 1.00 13.47 102 LEU B O 1
ATOM 1956 N N . PRO B 1 105 ? -16.398 2.996 -1.020 1.00 13.98 103 PRO B N 1
ATOM 1957 C CA . PRO B 1 105 ? -15.544 2.351 -2.075 1.00 14.72 103 PRO B CA 1
ATOM 1958 C C . PRO B 1 105 ? -16.191 2.415 -3.443 1.00 15.54 103 PRO B C 1
ATOM 1959 O O . PRO B 1 105 ? -15.462 2.141 -4.420 1.00 17.53 103 PRO B O 1
ATOM 1963 N N . ASP B 1 106 ? -17.456 2.814 -3.545 1.00 14.37 104 ASP B N 1
ATOM 1964 C CA . ASP B 1 106 ? -18.089 3.036 -4.878 1.00 15.94 104 ASP B CA 1
ATOM 1965 C C . ASP B 1 106 ? -17.833 4.446 -5.410 1.00 16.78 104 ASP B C 1
ATOM 1966 O O . ASP B 1 106 ? -18.499 4.837 -6.372 1.00 18.44 104 ASP B O 1
ATOM 1971 N N . GLY B 1 107 ? -16.961 5.258 -4.777 1.00 16.70 105 GLY B N 1
ATOM 1972 C CA . GLY B 1 107 ? -16.710 6.603 -5.168 1.00 16.18 105 GLY B CA 1
ATOM 1973 C C . GLY B 1 107 ? -17.624 7.676 -4.656 1.00 15.75 105 GLY B C 1
ATOM 1974 O O . GLY B 1 107 ? -17.322 8.843 -4.878 1.00 19.03 105 GLY B O 1
ATOM 1975 N N . LYS B 1 108 ? -18.689 7.321 -3.885 1.00 16.59 106 LYS B N 1
ATOM 1976 C CA . LYS B 1 108 ? -19.520 8.301 -3.214 1.00 16.74 106 LYS B CA 1
ATOM 1977 C C . LYS B 1 108 ? -18.916 8.769 -1.920 1.00 17.65 106 LYS B C 1
ATOM 1978 O O . LYS B 1 108 ? -18.078 8.096 -1.358 1.00 16.95 106 LYS B O 1
ATOM 1984 N N . GLU B 1 109 ? -19.273 9.954 -1.525 1.00 19.12 107 GLU B N 1
ATOM 1985 C CA . GLU B 1 109 ? -18.836 10.508 -0.250 1.00 23.75 107 GLU B CA 1
ATOM 1986 C C . GLU B 1 109 ? -20.046 10.857 0.590 1.00 23.57 107 GLU B C 1
ATOM 1987 O O . GLU B 1 109 ? -21.163 11.193 0.110 1.00 24.78 107 GLU B O 1
ATOM 1993 N N . ILE B 1 110 ? -19.866 10.721 1.883 1.00 17.93 108 ILE B N 1
ATOM 1994 C CA A ILE B 1 110 ? -20.903 11.043 2.834 0.50 17.70 108 ILE B CA 1
ATOM 1995 C CA B ILE B 1 110 ? -20.927 11.063 2.841 0.50 17.86 108 ILE B CA 1
ATOM 1996 C C . ILE B 1 110 ? -20.329 12.120 3.745 1.00 19.12 108 ILE B C 1
ATOM 1997 O O . ILE B 1 110 ? -19.384 11.850 4.465 1.00 16.73 108 ILE B O 1
ATOM 2006 N N . PRO B 1 111 ? -20.891 13.343 3.737 1.00 17.08 109 PRO B N 1
ATOM 2007 C CA . PRO B 1 111 ? -20.424 14.365 4.733 1.00 16.22 109 PRO B CA 1
ATOM 2008 C C . PRO B 1 111 ? -20.952 14.019 6.115 1.00 16.44 109 PRO B C 1
ATOM 2009 O O . PRO B 1 111 ? -22.063 13.479 6.264 1.00 17.23 109 PRO B O 1
ATOM 2013 N N . PHE B 1 112 ? -20.165 14.290 7.132 1.00 17.55 110 PHE B N 1
ATOM 2014 C CA . PHE B 1 112 ? -20.622 14.090 8.480 1.00 16.10 110 PHE B CA 1
ATOM 2015 C C . PHE B 1 112 ? -19.996 15.190 9.308 1.00 16.46 110 PHE B C 1
ATOM 2016 O O . PHE B 1 112 ? -18.802 15.171 9.664 1.00 15.17 110 PHE B O 1
ATOM 2024 N N . THR B 1 113 ? -20.784 16.211 9.661 1.00 16.66 111 THR B N 1
ATOM 2025 C CA . THR B 1 113 ? -20.210 17.364 10.356 1.00 18.45 111 THR B CA 1
ATOM 2026 C C . THR B 1 113 ? -19.782 16.957 11.763 1.00 17.45 111 THR B C 1
ATOM 2027 O O . THR B 1 113 ? -20.483 16.128 12.393 1.00 18.11 111 THR B O 1
ATOM 2031 N N . CYS B 1 114 ? -18.653 17.510 12.265 1.00 18.24 112 CYS B N 1
ATOM 2032 C CA . CYS B 1 114 ? -18.242 17.243 13.618 1.00 17.67 112 CYS B CA 1
ATOM 2033 C C . CYS B 1 114 ? -19.343 17.748 14.593 1.00 18.04 112 CYS B C 1
ATOM 2034 O O . CYS B 1 114 ? -19.663 18.938 14.524 1.00 22.49 112 CYS B O 1
ATOM 2037 N N . ARG B 1 115 ? -19.902 16.865 15.383 1.00 16.99 113 ARG B N 1
ATOM 2038 C CA . ARG B 1 115 ? -20.986 17.269 16.325 1.00 19.22 113 ARG B CA 1
ATOM 2039 C C . ARG B 1 115 ? -20.487 17.843 17.616 1.00 22.83 113 ARG B C 1
ATOM 2040 O O . ARG B 1 115 ? -21.261 18.392 18.369 1.00 24.79 113 ARG B O 1
ATOM 2048 N N . PHE B 1 116 ? -19.206 17.659 17.901 1.00 20.00 114 PHE B N 1
ATOM 2049 C CA . PHE B 1 116 ? -18.549 18.271 19.077 1.00 19.54 114 PHE B CA 1
ATOM 2050 C C . PHE B 1 116 ? -17.147 18.710 18.687 1.00 20.20 114 PHE B C 1
ATOM 2051 O O . PHE B 1 116 ? -16.627 18.186 17.709 1.00 18.69 114 PHE B O 1
ATOM 2059 N N . PRO B 1 117 ? -16.544 19.698 19.371 1.00 20.37 115 PRO B N 1
ATOM 2060 C CA . PRO B 1 117 ? -15.237 20.152 18.991 1.00 19.74 115 PRO B CA 1
ATOM 2061 C C . PRO B 1 117 ? -14.192 19.045 19.203 1.00 17.85 115 PRO B C 1
ATOM 2062 O O . PRO B 1 117 ? -14.194 18.329 20.254 1.00 20.34 115 PRO B O 1
ATOM 2066 N N . ILE B 1 118 ? -13.399 18.831 18.173 1.00 18.02 116 ILE B N 1
ATOM 2067 C CA . ILE B 1 118 ? -12.303 17.831 18.255 1.00 19.99 116 ILE B CA 1
ATOM 2068 C C . ILE B 1 118 ? -11.184 18.235 17.329 1.00 18.69 116 ILE B C 1
ATOM 2069 O O . ILE B 1 118 ? -11.409 18.624 16.251 1.00 20.60 116 ILE B O 1
ATOM 2074 N N . GLU B 1 119 ? -9.943 18.190 17.788 1.00 17.68 117 GLU B N 1
ATOM 2075 C CA . GLU B 1 119 ? -8.809 18.578 16.955 1.00 19.30 117 GLU B CA 1
ATOM 2076 C C . GLU B 1 119 ? -7.935 17.377 16.589 1.00 18.05 117 GLU B C 1
ATOM 2077 O O . GLU B 1 119 ? -7.195 17.473 15.679 1.00 19.06 117 GLU B O 1
ATOM 2083 N N . VAL B 1 120 ? -8.043 16.295 17.331 1.00 17.66 118 VAL B N 1
ATOM 2084 C CA . VAL B 1 120 ? -7.220 15.077 17.086 1.00 16.34 118 VAL B CA 1
ATOM 2085 C C . VAL B 1 120 ? -8.067 13.868 17.294 1.00 16.96 118 VAL B C 1
ATOM 2086 O O . VAL B 1 120 ? -8.711 13.705 18.334 1.00 17.55 118 VAL B O 1
ATOM 2090 N N . ILE B 1 121 ? -8.081 12.980 16.307 1.00 14.82 119 ILE B N 1
ATOM 2091 C CA . ILE B 1 121 ? -8.626 11.632 16.451 1.00 15.97 119 ILE B CA 1
ATOM 2092 C C . ILE B 1 121 ? -7.574 10.673 16.835 1.00 16.18 119 ILE B C 1
ATOM 2093 O O . ILE B 1 121 ? -6.563 10.474 16.145 1.00 15.33 119 ILE B O 1
ATOM 2098 N N . ASN B 1 122 ? -7.692 10.166 18.018 1.00 14.50 120 ASN B N 1
ATOM 2099 C CA . ASN B 1 122 ? -6.730 9.232 18.502 1.00 15.02 120 ASN B CA 1
ATOM 2100 C C . ASN B 1 122 ? -7.151 7.774 18.580 1.00 14.05 120 ASN B C 1
ATOM 2101 O O . ASN B 1 122 ? -6.349 6.835 18.777 1.00 14.77 120 ASN B O 1
ATOM 2106 N N . TYR B 1 123 ? -8.476 7.506 18.532 1.00 12.70 121 TYR B N 1
ATOM 2107 C CA . TYR B 1 123 ? -9.034 6.238 18.625 1.00 14.06 121 TYR B CA 1
ATOM 2108 C C . TYR B 1 123 ? -9.745 5.834 17.351 1.00 12.70 121 TYR B C 1
ATOM 2109 O O . TYR B 1 123 ? -10.494 6.622 16.781 1.00 14.48 121 TYR B O 1
ATOM 2118 N N . LEU B 1 124 ? -9.384 4.616 16.912 1.00 13.76 122 LEU B N 1
ATOM 2119 C CA . LEU B 1 124 ? -10.018 3.977 15.747 1.00 13.74 122 LEU B CA 1
ATOM 2120 C C . LEU B 1 124 ? -10.295 2.526 16.021 1.00 14.89 122 LEU B C 1
ATOM 2121 O O . LEU B 1 124 ? -9.405 1.770 16.484 1.00 16.45 122 LEU B O 1
ATOM 2126 N N . ALA B 1 125 ? -11.545 2.089 15.812 1.00 13.42 123 ALA B N 1
ATOM 2127 C CA . ALA B 1 125 ? -11.873 0.724 16.070 1.00 13.54 123 ALA B CA 1
ATOM 2128 C C . ALA B 1 125 ? -12.603 0.045 14.951 1.00 13.52 123 ALA B C 1
ATOM 2129 O O . ALA B 1 125 ? -13.363 0.770 14.234 1.00 14.13 123 ALA B O 1
ATOM 2131 N N . LEU B 1 126 ? -12.381 -1.259 14.831 1.00 13.20 124 LEU B N 1
ATOM 2132 C CA . LEU B 1 126 ? -13.041 -2.081 13.850 1.00 15.03 124 LEU B CA 1
ATOM 2133 C C . LEU B 1 126 ? -13.869 -3.088 14.577 1.00 15.72 124 LEU B C 1
ATOM 2134 O O . LEU B 1 126 ? -13.408 -3.730 15.534 1.00 15.07 124 LEU B O 1
ATOM 2139 N N . ASN B 1 127 ? -15.109 -3.297 14.134 1.00 15.26 125 ASN B N 1
ATOM 2140 C CA . ASN B 1 127 ? -16.031 -4.252 14.712 1.00 16.09 125 ASN B CA 1
ATOM 2141 C C . ASN B 1 127 ? -16.648 -5.039 13.535 1.00 15.32 125 ASN B C 1
ATOM 2142 O O . ASN B 1 127 ? -17.183 -4.457 12.548 1.00 14.67 125 ASN B O 1
ATOM 2147 N N . ASN B 1 128 ? -16.596 -6.371 13.660 1.00 16.98 126 ASN B N 1
ATOM 2148 C CA . ASN B 1 128 ? -17.055 -7.316 12.627 1.00 16.92 126 ASN B CA 1
ATOM 2149 C C . ASN B 1 128 ? -16.347 -7.097 11.256 1.00 18.85 126 ASN B C 1
ATOM 2150 O O . ASN B 1 128 ? -16.899 -7.397 10.189 1.00 16.53 126 ASN B O 1
ATOM 2155 N N . ILE B 1 129 ? -15.120 -6.657 11.323 1.00 16.48 127 ILE B N 1
ATOM 2156 C CA . ILE B 1 129 ? -14.280 -6.554 10.130 1.00 16.66 127 ILE B CA 1
ATOM 2157 C C . ILE B 1 129 ? -12.851 -6.747 10.546 1.00 16.75 127 ILE B C 1
ATOM 2158 O O . ILE B 1 129 ? -12.368 -6.187 11.562 1.00 17.87 127 ILE B O 1
ATOM 2163 N N . GLU B 1 130 ? -12.117 -7.570 9.820 1.00 17.35 128 GLU B N 1
ATOM 2164 C CA . GLU B 1 130 ? -10.804 -7.996 10.135 1.00 18.64 128 GLU B CA 1
ATOM 2165 C C . GLU B 1 130 ? -9.803 -7.090 9.462 1.00 16.36 128 GLU B C 1
ATOM 2166 O O . GLU B 1 130 ? -9.909 -6.910 8.242 1.00 17.63 128 GLU B O 1
ATOM 2172 N N . LEU B 1 131 ? -8.860 -6.525 10.179 1.00 14.92 129 LEU B N 1
ATOM 2173 C CA . LEU B 1 131 ? -7.895 -5.612 9.591 1.00 16.22 129 LEU B CA 1
ATOM 2174 C C . LEU B 1 131 ? -7.094 -6.206 8.458 1.00 18.91 129 LEU B C 1
ATOM 2175 O O . LEU B 1 131 ? -6.541 -7.287 8.610 1.00 17.80 129 LEU B O 1
ATOM 2180 N N . ILE B 1 132 ? -6.989 -5.471 7.330 1.00 15.29 130 ILE B N 1
ATOM 2181 C CA . ILE B 1 132 ? -5.990 -5.740 6.307 1.00 15.77 130 ILE B CA 1
ATOM 2182 C C . ILE B 1 132 ? -4.916 -4.677 6.386 1.00 16.77 130 ILE B C 1
ATOM 2183 O O . ILE B 1 132 ? -3.713 -5.026 6.403 1.00 17.86 130 ILE B O 1
ATOM 2188 N N . SER B 1 133 ? -5.263 -3.380 6.390 1.00 14.28 131 SER B N 1
ATOM 2189 C CA . SER B 1 133 ? -4.274 -2.343 6.492 1.00 15.45 131 SER B CA 1
ATOM 2190 C C . SER B 1 133 ? -4.937 -1.057 6.948 1.00 15.07 131 SER B C 1
ATOM 2191 O O . SER B 1 133 ? -6.147 -0.842 6.724 1.00 14.28 131 SER B O 1
ATOM 2194 N N . ILE B 1 134 ? -4.157 -0.255 7.605 1.00 14.11 132 ILE B N 1
ATOM 2195 C CA . ILE B 1 134 ? -4.502 1.087 7.954 1.00 15.77 132 ILE B CA 1
ATOM 2196 C C . ILE B 1 134 ? -3.396 2.035 7.498 1.00 16.51 132 ILE B C 1
ATOM 2197 O O . ILE B 1 134 ? -2.241 1.745 7.695 1.00 15.11 132 ILE B O 1
ATOM 2202 N N . SER B 1 135 ? -3.760 3.086 6.785 1.00 14.60 133 SER B N 1
ATOM 2203 C CA . SER B 1 135 ? -2.784 4.069 6.291 1.00 17.08 133 SER B CA 1
ATOM 2204 C C . SER B 1 135 ? -3.199 5.466 6.558 1.00 18.58 133 SER B C 1
ATOM 2205 O O . SER B 1 135 ? -4.386 5.792 6.430 1.00 17.35 133 SER B O 1
ATOM 2208 N N . VAL B 1 136 ? -2.262 6.336 6.915 1.00 16.15 134 VAL B N 1
ATOM 2209 C CA . VAL B 1 136 ? -2.560 7.756 7.129 1.00 17.65 134 VAL B CA 1
ATOM 2210 C C . VAL B 1 136 ? -1.808 8.653 6.155 1.00 19.89 134 VAL B C 1
ATOM 2211 O O . VAL B 1 136 ? -0.667 8.361 5.759 1.00 18.74 134 VAL B O 1
ATOM 2215 N N . HIS B 1 137 ? -2.449 9.743 5.721 1.00 19.84 135 HIS B N 1
ATOM 2216 C CA . HIS B 1 137 ? -1.842 10.664 4.767 1.00 22.05 135 HIS B CA 1
ATOM 2217 C C . HIS B 1 137 ? -2.192 12.036 5.258 1.00 27.97 135 HIS B C 1
ATOM 2218 O O . HIS B 1 137 ? -3.396 12.329 5.448 1.00 22.96 135 HIS B O 1
#

B-factor: mean 21.15, std 7.62, range [11.57, 68.05]

Sequence (272 aa):
MDMEPDDVRITNLNLHKGHRVEVRGRIAKGTNRFAVDLLGTDSRNLICHCNPRFEYSVDKKNTIVLNSKQNDVWDIEKKETAFPFKSGSETMLIFDFEDCITVHLPDGKEIPFTTCRFPIEVINYLALNNIELISISVHGSMDMEPDDVRITNLNLHKGHRVEVRGRIAKGTNRFAVDLGTDSRNLICHCNPRFEYSVDKNTIVLLNSKQNDVWDIEKKETAFPFKSGSETMLIFDFEDCITVHLPDGKEIIPFTCRFPIEVINYLALNNIELISISVH

InterPro domains:
  IPR001079 Galectin, carbohydrate recognition domain [PF00337] (11-133)
  IPR001079 Galectin, carbohydrate recognition domain [PS51304] (6-135)
  IPR001079 Galectin, carbohydrate recognition domain [SM00276] (5-135)
  IPR001079 Galectin, carbohydrate recognition domain [SM00908] (10-134)
  IPR001079 Galectin, carbohydrate recognition domain [cd00070] (13-133)
  IPR013320 Concanavalin A-like lectin/glucanase domain superfamily [SSF49899] (7-134)
  IPR044156 Galectin-like [PTHR11346] (13-133)

Solvent-accessible surface area: 12570 Å² total; per-residue (Å²): 146,89,11,126,70,22,0,41,0,59,55,12,77,8,82,48,52,84,98,0,38,1,99,0,102,1,38,190,67,19,53,17,0,0,0,10,1,0,56,64,62,136,37,3,0,0,11,0,0,0,16,30,113,80,88,132,9,137,57,17,2,1,5,4,0,29,66,119,70,100,114,44,145,76,131,107,40,114,22,38,38,25,144,34,21,41,96,14,65,1,34,1,35,2,78,102,52,1,30,0,46,7,60,63,67,98,108,17,94,7,80,27,70,30,137,11,115,35,0,50,20,0,0,0,4,18,3,98,6,43,14,0,18,29,118,102,91,118,110,29,125,73,16,0,53,1,57,54,10,78,6,83,50,53,83,101,0,37,2,99,0,103,1,40,158,59,20,38,21,0,0,0,9,1,0,60,61,62,116,29,6,0,0,10,0,0,0,16,29,113,32,80,129,9,137,64,20,1,1,2,5,0,30,58,106,70,96,112,52,140,75,79,100,43,119,14,39,40,24,148,18,18,37,86,12,67,2,35,1,36,2,80,103,49,1,30,0,49,6,60,62,66,109,97,7,74,5,89,24,89,30,137,14,116,37,1,51,19,0,0,0,15,16,4,95,7,39,11,0,16,30,114

Foldseek 3Di:
DPFAWEDKFFQPFAFAPKKKKFKWAFAAPDQKKWKFWANDPQWTQWTWMQGCDDDVDHLKIWIWTGHNNRIDDIDIDNDHPDDHRGMFMWMWHDDQWIWIQGPVRDTDTHGGPDDDGTTGMITITRTYGPDMDMD/DQLFFAWEDKFFQPFDFAVKKKKFKWAFAAPHQKKWKFWAHDPQWTQWIWIQGCDHDPDHLKIWIWTGHNNHIDDIDIDNDHPDDHRGMFMWMWRDDQWIWIQGPVRDIDTRGRPDDDGTIGIITITNTYTDDMDMD

CATH classification: 2.60.120.200

Radius of gyration: 19.6 Å; Cα contacts (8 Å, |Δi|>4): 765; chains: 2; bounding box: 62×41×38 Å

Organism: Xenopus laevis (NCBI:txid8355)